Protein AF-A0A484KE11-F1 (afdb_monomer_lite)

Structure (mmCIF, N/CA/C/O backbone):
data_AF-A0A484KE11-F1
#
_entry.id   AF-A0A484KE11-F1
#
loop_
_atom_site.group_PDB
_atom_site.id
_atom_site.type_symbol
_atom_site.label_atom_id
_atom_site.label_alt_id
_atom_site.label_comp_id
_atom_site.label_asym_id
_atom_site.label_entity_id
_atom_site.label_seq_id
_atom_site.pdbx_PDB_ins_code
_atom_site.Cartn_x
_atom_site.Cartn_y
_atom_site.Cartn_z
_atom_site.occupancy
_atom_site.B_iso_or_equiv
_atom_site.auth_seq_id
_atom_site.auth_comp_id
_atom_site.auth_asym_id
_atom_site.auth_atom_id
_atom_site.pdbx_PDB_model_num
ATOM 1 N N . MET A 1 1 ? -3.561 -19.565 6.987 1.00 34.62 1 MET A N 1
ATOM 2 C CA . MET A 1 1 ? -3.894 -18.417 7.847 1.00 34.62 1 MET A CA 1
ATOM 3 C C . MET A 1 1 ? -5.258 -17.964 7.374 1.00 34.62 1 MET A C 1
ATOM 5 O O . MET A 1 1 ? -5.350 -17.332 6.333 1.00 34.62 1 MET A O 1
ATOM 9 N N . GLU A 1 2 ? -6.300 -18.498 8.006 1.00 30.66 2 GLU A N 1
ATOM 10 C CA . GLU A 1 2 ? -7.693 -18.167 7.700 1.00 30.66 2 GLU A CA 1
ATOM 11 C C . GLU A 1 2 ? -7.989 -16.805 8.320 1.00 30.66 2 GLU A C 1
ATOM 13 O O . GLU A 1 2 ? -7.620 -16.553 9.465 1.00 30.66 2 GLU A O 1
ATOM 18 N N . ILE A 1 3 ? -8.573 -15.909 7.531 1.00 44.56 3 ILE A N 1
ATOM 19 C CA . ILE A 1 3 ? -9.051 -14.619 8.013 1.00 44.56 3 ILE A CA 1
ATOM 20 C C . ILE A 1 3 ? -10.523 -14.836 8.325 1.00 44.56 3 ILE A C 1
ATOM 22 O O . ILE A 1 3 ? -11.303 -15.193 7.438 1.00 44.56 3 ILE A O 1
ATOM 26 N N . ASP A 1 4 ? -10.858 -14.723 9.604 1.00 47.78 4 ASP A N 1
ATOM 27 C CA . ASP A 1 4 ? -12.154 -15.106 10.133 1.00 47.78 4 ASP A CA 1
ATOM 28 C C . ASP A 1 4 ? -13.305 -14.357 9.463 1.00 47.78 4 ASP A C 1
ATOM 30 O O . ASP A 1 4 ? -13.382 -13.128 9.401 1.00 47.78 4 ASP A O 1
ATOM 34 N N . LYS A 1 5 ? -14.255 -15.164 9.005 1.00 48.81 5 LYS A N 1
ATOM 35 C CA . LYS A 1 5 ? -15.609 -14.774 8.649 1.00 48.81 5 LYS A CA 1
ATOM 36 C C . LYS A 1 5 ? -16.285 -14.270 9.924 1.00 48.81 5 LYS A C 1
ATOM 38 O O . LYS A 1 5 ? -16.561 -15.073 10.810 1.00 48.81 5 LYS A O 1
ATOM 43 N N . CYS A 1 6 ? -16.583 -12.973 10.020 1.00 37.81 6 CYS A N 1
ATOM 44 C CA . CYS A 1 6 ? -17.380 -12.430 11.123 1.00 37.81 6 CYS A CA 1
ATOM 45 C C . CYS A 1 6 ? -18.766 -13.106 11.162 1.00 37.81 6 CYS A C 1
ATOM 47 O O . CYS A 1 6 ? -19.695 -12.681 10.477 1.00 37.81 6 CYS A O 1
ATOM 49 N N . SER A 1 7 ? -18.905 -14.171 11.953 1.00 39.81 7 SER A N 1
ATOM 50 C CA . SER A 1 7 ? -20.189 -14.625 12.481 1.00 39.81 7 SER A CA 1
ATOM 51 C C . SER A 1 7 ? -20.354 -14.012 13.858 1.00 39.81 7 SER A C 1
ATOM 53 O O . SER A 1 7 ? -19.521 -14.205 14.739 1.00 39.81 7 SER A O 1
ATOM 55 N N . ALA A 1 8 ? -21.432 -13.254 14.024 1.00 45.31 8 ALA A N 1
ATOM 56 C CA . ALA A 1 8 ? -21.879 -12.805 15.326 1.00 45.31 8 ALA A CA 1
ATOM 57 C C . ALA A 1 8 ? -22.281 -14.034 16.150 1.00 45.31 8 ALA A C 1
ATOM 59 O O . ALA A 1 8 ? -23.298 -14.655 15.848 1.00 45.31 8 ALA A O 1
ATOM 60 N N . ASN A 1 9 ? -21.426 -14.421 17.096 1.00 42.09 9 ASN A N 1
ATOM 61 C CA . ASN A 1 9 ? -21.747 -14.919 18.436 1.00 42.09 9 ASN A CA 1
ATOM 62 C C . ASN A 1 9 ? -20.499 -15.590 19.017 1.00 42.09 9 ASN A C 1
ATOM 64 O O . ASN A 1 9 ? -20.145 -16.686 18.602 1.00 42.09 9 ASN A O 1
ATOM 68 N N . ASP A 1 10 ? -19.835 -14.910 19.951 1.00 34.91 10 ASP A N 1
ATOM 69 C CA . ASP A 1 10 ? -19.616 -15.433 21.302 1.00 34.91 10 ASP A CA 1
ATOM 70 C C . ASP A 1 10 ? -18.992 -14.337 22.176 1.00 34.91 10 ASP A C 1
ATOM 72 O O . ASP A 1 10 ? -18.009 -13.684 21.829 1.00 34.91 10 ASP A O 1
ATOM 76 N N . ALA A 1 11 ? -19.647 -14.081 23.305 1.00 43.69 11 ALA A N 1
ATOM 77 C CA . ALA A 1 11 ? -19.316 -13.025 24.243 1.00 43.69 11 ALA A CA 1
ATOM 78 C C . ALA A 1 11 ? -18.193 -13.470 25.190 1.00 43.69 11 ALA A C 1
ATOM 80 O O . ALA A 1 11 ? -18.405 -14.393 25.971 1.00 43.69 11 ALA A O 1
ATOM 81 N N . ALA A 1 12 ? -17.041 -12.787 25.139 1.00 44.47 12 ALA A N 1
ATOM 82 C CA . ALA A 1 12 ? -16.166 -12.451 26.278 1.00 44.47 12 ALA A CA 1
ATOM 83 C C . ALA A 1 12 ? -14.819 -11.868 25.798 1.00 44.47 12 ALA A C 1
ATOM 85 O O . ALA A 1 12 ? -13.753 -12.422 26.047 1.00 44.47 12 ALA A O 1
ATOM 86 N N . GLN A 1 13 ? -14.848 -10.710 25.146 1.00 42.50 13 GLN A N 1
ATOM 87 C CA . GLN A 1 13 ? -13.698 -9.810 25.064 1.00 42.50 13 GLN A CA 1
ATOM 88 C C . GLN A 1 13 ? -14.298 -8.406 25.057 1.00 42.50 13 GLN A C 1
ATOM 90 O O . GLN A 1 13 ? -15.224 -8.166 24.290 1.00 42.50 13 GLN A O 1
ATOM 95 N N . ALA A 1 14 ? -13.868 -7.529 25.965 1.00 43.31 14 ALA A N 1
ATOM 96 C CA . ALA A 1 14 ? -14.368 -6.157 26.036 1.00 43.31 14 ALA A CA 1
ATOM 97 C C . ALA A 1 14 ? -14.419 -5.539 24.628 1.00 43.31 14 ALA A C 1
ATOM 99 O O . ALA A 1 14 ? -13.430 -5.658 23.905 1.00 43.31 14 ALA A O 1
ATOM 100 N N . ASP A 1 15 ? -15.562 -4.941 24.268 1.00 53.03 15 ASP A N 1
ATOM 101 C CA . ASP A 1 15 ? -15.854 -4.302 22.978 1.00 53.03 15 ASP A CA 1
ATOM 102 C C . ASP A 1 15 ? -14.823 -3.206 22.668 1.00 53.03 15 ASP A C 1
ATOM 104 O O . ASP A 1 15 ? -15.052 -2.014 22.876 1.00 53.03 15 ASP A O 1
ATOM 108 N N . ALA A 1 16 ? -13.635 -3.603 22.219 1.00 60.94 16 ALA A N 1
ATOM 109 C CA . ALA A 1 16 ? -12.650 -2.674 21.713 1.00 60.94 16 ALA A CA 1
ATOM 110 C C . ALA A 1 16 ? -13.239 -2.086 20.426 1.00 60.94 16 ALA A C 1
ATOM 112 O O . ALA A 1 16 ? -13.638 -2.849 19.540 1.00 60.94 16 ALA A O 1
ATOM 113 N N . PRO A 1 17 ? -13.340 -0.755 20.314 1.00 70.50 17 PRO A N 1
ATOM 114 C CA . PRO A 1 17 ? -14.017 -0.151 19.185 1.00 70.50 17 PRO A CA 1
ATOM 115 C C . PRO A 1 17 ? -13.256 -0.490 17.901 1.00 70.50 17 PRO A C 1
ATOM 117 O O . PRO A 1 17 ? -12.047 -0.268 17.791 1.00 70.50 17 PRO A O 1
ATOM 120 N N . ASN A 1 18 ? -13.971 -1.076 16.943 1.00 83.19 18 ASN A N 1
ATOM 121 C CA . ASN A 1 18 ? -13.416 -1.415 15.640 1.00 83.19 18 ASN A CA 1
ATOM 122 C C . ASN A 1 18 ? -13.155 -0.136 14.841 1.00 83.19 18 ASN A C 1
ATOM 124 O O . ASN A 1 18 ? -13.985 0.774 14.813 1.00 83.19 18 ASN A O 1
ATOM 128 N N . ILE A 1 19 ? -12.020 -0.089 14.151 1.00 87.44 19 ILE A N 1
ATOM 129 C CA . ILE A 1 19 ? -11.676 1.019 13.261 1.00 87.44 19 ILE A CA 1
ATOM 130 C C . ILE A 1 19 ? -12.201 0.680 11.867 1.00 87.44 19 ILE A C 1
ATOM 132 O O . ILE A 1 19 ? -11.898 -0.383 11.323 1.00 87.44 19 ILE A O 1
ATOM 136 N N . LEU A 1 20 ? -12.980 1.590 11.284 1.00 89.88 20 LEU A N 1
ATOM 137 C CA . LEU A 1 20 ? -13.514 1.465 9.930 1.00 89.88 20 LEU A CA 1
ATOM 138 C C . LEU A 1 20 ? -12.808 2.462 9.011 1.00 89.88 20 LEU A C 1
ATOM 140 O O . LEU A 1 20 ? -12.899 3.667 9.227 1.00 89.88 20 LEU A O 1
ATOM 144 N N . LEU A 1 21 ? -12.124 1.962 7.981 1.00 92.38 21 LEU A N 1
ATOM 145 C CA . LEU A 1 21 ? -11.464 2.794 6.970 1.00 92.38 21 LEU A CA 1
ATOM 146 C C . LEU A 1 21 ? -12.116 2.612 5.605 1.00 92.38 21 LEU A C 1
ATOM 148 O O . LEU A 1 21 ? -12.272 1.483 5.129 1.00 92.38 21 LEU A O 1
ATOM 152 N N . ASN A 1 22 ? -12.458 3.721 4.952 1.00 91.06 22 ASN A N 1
ATOM 153 C CA . ASN A 1 22 ? -13.044 3.685 3.621 1.00 91.06 22 ASN A CA 1
ATOM 154 C C . ASN A 1 22 ? -11.958 3.502 2.548 1.00 91.06 22 ASN A C 1
ATOM 156 O O . ASN A 1 22 ? -11.243 4.432 2.192 1.00 91.06 22 ASN A O 1
ATOM 160 N N . LEU A 1 23 ? -11.833 2.275 2.045 1.00 91.88 23 LEU A N 1
ATOM 161 C CA . LEU A 1 23 ? -10.896 1.888 0.984 1.00 91.88 23 LEU A CA 1
ATOM 162 C C . LEU A 1 23 ? -11.655 1.108 -0.092 1.00 91.88 23 LEU A C 1
ATOM 164 O O . LEU A 1 23 ? -11.334 -0.040 -0.413 1.00 91.88 23 LEU A O 1
ATOM 168 N N . GLU A 1 24 ? -12.752 1.682 -0.569 1.00 91.56 24 GLU A N 1
ATOM 169 C CA . GLU A 1 24 ? -13.619 1.074 -1.575 1.00 91.56 24 GLU A CA 1
ATOM 170 C C . GLU A 1 24 ? -12.972 1.064 -2.962 1.00 91.56 24 GLU A C 1
ATOM 172 O O . GLU A 1 24 ? -12.310 2.017 -3.375 1.00 91.56 24 GLU A O 1
ATOM 177 N N . LEU A 1 25 ? -13.176 -0.031 -3.699 1.00 93.19 25 LEU A N 1
ATOM 178 C CA . LEU A 1 25 ? -12.788 -0.103 -5.102 1.00 93.19 25 LEU A CA 1
ATOM 179 C C . LEU A 1 25 ? -13.813 0.686 -5.941 1.00 93.19 25 LEU A C 1
ATOM 181 O O . LEU A 1 25 ? -14.990 0.307 -5.945 1.00 93.19 25 LEU A O 1
ATOM 185 N N . PRO A 1 26 ? -13.406 1.732 -6.686 1.00 91.50 26 PRO A N 1
ATOM 186 C CA . PRO A 1 26 ? -14.341 2.538 -7.464 1.00 91.50 26 PRO A CA 1
ATOM 187 C C . PRO A 1 26 ? -15.074 1.701 -8.516 1.00 91.50 26 PRO A C 1
ATOM 189 O O . PRO A 1 26 ? -14.452 1.008 -9.319 1.00 91.50 26 PRO A O 1
ATOM 192 N N . THR A 1 27 ? -16.404 1.777 -8.558 1.00 91.12 27 THR A N 1
ATOM 193 C CA . THR A 1 27 ? -17.229 0.982 -9.492 1.00 91.12 27 THR A CA 1
ATOM 194 C C . THR A 1 27 ? -17.031 1.357 -10.960 1.00 91.12 27 THR A C 1
ATOM 196 O O . THR A 1 27 ? -17.333 0.562 -11.848 1.00 91.12 27 THR A O 1
ATOM 199 N N . ASN A 1 28 ? -16.508 2.555 -11.217 1.00 92.94 28 ASN A N 1
ATOM 200 C CA . ASN A 1 28 ? -16.136 3.060 -12.534 1.00 92.94 28 ASN A CA 1
ATOM 201 C C . ASN A 1 28 ? -14.679 2.741 -12.926 1.00 92.94 28 ASN A C 1
ATOM 203 O O . ASN A 1 28 ? -14.222 3.223 -13.962 1.00 92.94 28 ASN A O 1
ATOM 207 N N . ASP A 1 29 ? -13.943 1.956 -12.131 1.00 92.88 29 ASP A N 1
ATOM 208 C CA . ASP A 1 29 ? -12.579 1.537 -12.464 1.00 92.88 29 ASP A CA 1
ATOM 209 C C . ASP A 1 29 ? -12.575 0.651 -13.726 1.00 92.88 29 ASP A C 1
ATOM 211 O O . ASP A 1 29 ? -13.311 -0.333 -13.834 1.00 92.88 29 ASP A O 1
ATOM 215 N N . LEU A 1 30 ? -11.715 0.990 -14.691 1.00 93.75 30 LEU A N 1
ATOM 216 C CA . LEU A 1 30 ? -11.559 0.263 -15.960 1.00 93.75 30 LEU A CA 1
ATOM 217 C C . LEU A 1 30 ? -11.252 -1.231 -15.758 1.00 93.75 30 LEU A C 1
ATOM 219 O O . LEU A 1 30 ? -11.689 -2.080 -16.537 1.00 93.75 30 LEU A O 1
ATOM 223 N N . TRP A 1 31 ? -10.535 -1.556 -14.687 1.00 92.19 31 TRP A N 1
ATOM 224 C CA . TRP A 1 31 ? -10.083 -2.890 -14.310 1.00 92.19 31 TRP A CA 1
ATOM 225 C C . TRP A 1 31 ? -10.863 -3.462 -13.123 1.00 92.19 31 TRP A C 1
ATOM 227 O O . TRP A 1 31 ? -10.431 -4.456 -12.525 1.00 92.19 31 TRP A O 1
ATOM 237 N N . PHE A 1 32 ? -12.034 -2.891 -12.812 1.00 92.94 32 PHE A N 1
ATOM 238 C CA . PHE A 1 32 ? -12.854 -3.239 -11.653 1.00 92.94 32 PHE A CA 1
ATOM 239 C C . PHE A 1 32 ? -13.000 -4.748 -11.459 1.00 92.94 32 PHE A C 1
ATOM 241 O O . PHE A 1 32 ? -12.727 -5.257 -10.381 1.00 92.94 32 PHE A O 1
ATOM 248 N N . LYS A 1 33 ? -13.367 -5.496 -12.509 1.00 92.00 33 LYS A N 1
ATOM 249 C CA . LYS A 1 33 ? -13.588 -6.952 -12.414 1.00 92.00 33 LYS A CA 1
ATOM 250 C C . LYS A 1 33 ? -12.348 -7.712 -11.935 1.00 92.00 33 LYS A C 1
ATOM 252 O O . LYS A 1 33 ? -12.475 -8.617 -11.115 1.00 92.00 33 LYS A O 1
ATOM 257 N N . LYS A 1 34 ? -11.165 -7.354 -12.441 1.00 90.75 34 LYS A N 1
ATOM 258 C CA . LYS A 1 34 ? -9.912 -8.043 -12.107 1.00 90.75 34 LYS A CA 1
ATOM 259 C C . LYS A 1 34 ? -9.445 -7.670 -10.701 1.00 90.75 34 LYS A C 1
ATOM 261 O O . LYS A 1 34 ? -9.161 -8.560 -9.907 1.00 90.75 34 LYS A O 1
ATOM 266 N N . LYS A 1 35 ? -9.458 -6.377 -10.362 1.00 92.00 35 LYS A N 1
ATOM 267 C CA . LYS A 1 35 ? -9.117 -5.890 -9.014 1.00 92.00 35 LYS A CA 1
ATOM 268 C C . LYS A 1 35 ? -10.077 -6.424 -7.952 1.00 92.00 35 LYS A C 1
ATOM 270 O O . LYS A 1 35 ? -9.636 -6.860 -6.898 1.00 92.00 35 LYS A O 1
ATOM 275 N N . LYS A 1 36 ? -11.376 -6.464 -8.257 1.00 93.19 36 LY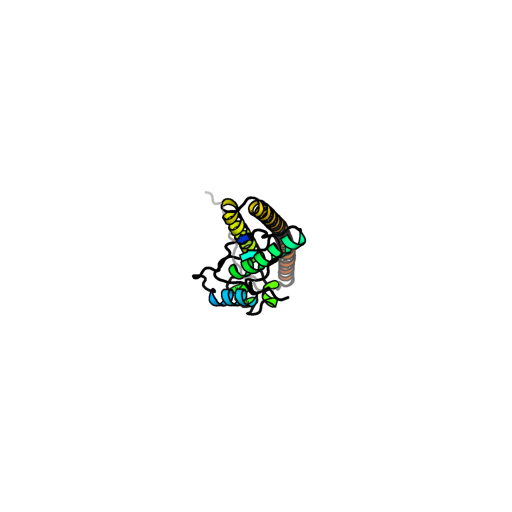S A N 1
ATOM 276 C CA . LYS A 1 36 ? -12.409 -7.045 -7.396 1.00 93.19 36 LYS A CA 1
ATOM 277 C C . LYS A 1 36 ? -12.097 -8.501 -7.062 1.00 93.19 36 LYS A C 1
ATOM 279 O O . LYS A 1 36 ? -12.070 -8.845 -5.888 1.00 93.19 36 LYS A O 1
ATOM 284 N N . LYS A 1 37 ? -11.808 -9.320 -8.077 1.00 91.12 37 LYS A N 1
ATOM 285 C CA . LYS A 1 37 ? -11.439 -10.725 -7.877 1.00 91.12 37 LYS A CA 1
ATOM 286 C C . LYS A 1 37 ? -10.200 -10.861 -6.985 1.00 91.12 37 LYS A C 1
ATOM 288 O O . LYS A 1 37 ? -10.217 -11.647 -6.052 1.00 91.12 37 LYS A O 1
ATOM 293 N N . LEU A 1 38 ? -9.164 -10.053 -7.220 1.00 90.31 38 LEU A N 1
ATOM 294 C CA . LEU A 1 38 ? -7.948 -10.066 -6.398 1.00 90.31 38 LEU A CA 1
ATOM 295 C C . LEU A 1 38 ? -8.219 -9.708 -4.930 1.00 90.31 38 LEU A C 1
ATOM 297 O O . LEU A 1 38 ? -7.624 -10.312 -4.046 1.00 90.31 38 LEU A O 1
ATOM 301 N N . LEU A 1 39 ? -9.110 -8.745 -4.673 1.00 91.19 39 LEU A N 1
ATOM 302 C CA . LEU A 1 39 ? -9.547 -8.392 -3.320 1.00 91.19 39 LEU A CA 1
ATOM 303 C C . LEU A 1 39 ? -10.328 -9.535 -2.656 1.00 91.19 39 LEU A C 1
ATOM 305 O O . LEU A 1 39 ? -10.116 -9.820 -1.481 1.00 91.19 39 LEU A O 1
ATOM 309 N N . GLU A 1 40 ? -11.201 -10.208 -3.404 1.00 91.31 40 GLU A N 1
ATOM 310 C CA . GLU A 1 40 ? -11.976 -11.352 -2.912 1.00 91.31 40 GLU A CA 1
ATOM 311 C C . GLU A 1 40 ? -11.081 -12.569 -2.624 1.00 91.31 40 GLU A C 1
ATOM 313 O O . GLU A 1 40 ? -11.252 -13.218 -1.592 1.00 91.31 40 GLU A O 1
ATOM 318 N N . ASP A 1 41 ? -10.079 -12.831 -3.469 1.00 88.00 41 ASP A N 1
ATOM 319 C CA . ASP A 1 41 ? -9.116 -13.930 -3.307 1.00 88.00 41 ASP A CA 1
ATOM 320 C C . ASP A 1 41 ? -8.273 -13.790 -2.020 1.00 88.00 41 ASP A C 1
ATOM 322 O O . ASP A 1 41 ? -7.781 -14.787 -1.489 1.00 88.00 41 ASP A O 1
ATOM 326 N N . ILE A 1 42 ? -8.141 -12.571 -1.480 1.00 84.12 42 ILE A N 1
ATOM 327 C CA . ILE A 1 42 ? -7.490 -12.294 -0.183 1.00 84.12 42 ILE A CA 1
ATOM 328 C C . ILE A 1 42 ? -8.454 -12.095 0.975 1.00 84.12 42 ILE A C 1
ATOM 330 O O . ILE A 1 42 ? -8.032 -11.727 2.067 1.00 84.12 42 ILE A O 1
ATOM 334 N N . GLY A 1 43 ? -9.743 -12.340 0.753 1.00 85.69 43 GLY A N 1
ATOM 335 C CA . GLY A 1 43 ? -10.764 -12.255 1.788 1.00 85.69 43 GLY A CA 1
ATOM 336 C C . GLY A 1 43 ? -11.238 -10.836 2.105 1.00 85.69 43 GLY A C 1
ATOM 337 O O . GLY A 1 43 ? -11.924 -10.652 3.109 1.00 85.69 43 GLY A O 1
ATOM 338 N N . PHE A 1 44 ? -10.932 -9.828 1.280 1.00 85.62 44 PHE A N 1
ATOM 339 C CA . PHE A 1 44 ? -11.524 -8.500 1.443 1.00 85.62 44 PHE A CA 1
ATOM 340 C C . PHE A 1 44 ? -12.881 -8.383 0.759 1.00 85.62 44 PHE A C 1
ATOM 342 O O . PHE A 1 44 ? -13.101 -8.867 -0.349 1.00 85.62 44 PHE A O 1
ATOM 349 N N . ASN A 1 45 ? -13.773 -7.621 1.396 1.00 85.00 45 ASN A N 1
ATOM 350 C CA . ASN A 1 45 ? -14.972 -7.117 0.742 1.00 85.00 45 ASN A CA 1
ATOM 351 C C . ASN A 1 45 ? -14.599 -5.920 -0.162 1.00 85.00 45 ASN A C 1
ATOM 353 O O . ASN A 1 45 ? -14.184 -4.884 0.365 1.00 85.00 45 ASN A O 1
ATOM 357 N N . PRO A 1 46 ? -14.774 -6.014 -1.492 1.00 80.12 46 PRO A N 1
ATOM 358 C CA . PRO A 1 46 ? -14.376 -4.971 -2.440 1.00 80.12 46 PRO A CA 1
ATOM 359 C C . PRO A 1 46 ? -15.254 -3.708 -2.385 1.00 80.12 46 PRO A C 1
ATOM 361 O O . PRO A 1 46 ? -14.848 -2.664 -2.892 1.00 80.12 46 PRO A O 1
ATOM 364 N N . SER A 1 47 ? -16.446 -3.790 -1.786 1.00 78.62 47 SER A N 1
ATOM 365 C CA . SER A 1 47 ? -17.478 -2.742 -1.821 1.00 78.62 47 SER A CA 1
ATOM 366 C C . SER A 1 47 ? -17.826 -2.165 -0.447 1.00 78.62 47 SER A C 1
ATOM 368 O O . SER A 1 47 ? -18.870 -1.540 -0.306 1.00 78.62 47 SER A O 1
ATOM 370 N N . GLY A 1 48 ? -17.005 -2.410 0.575 1.00 80.75 48 GLY A N 1
ATOM 371 C CA . GLY A 1 48 ? -17.246 -1.887 1.921 1.00 80.75 48 GLY A CA 1
ATOM 372 C C . GLY A 1 48 ? -15.960 -1.505 2.647 1.00 80.75 48 GLY A C 1
ATOM 373 O O . GLY A 1 48 ? -14.870 -1.856 2.178 1.00 80.75 48 GLY A O 1
ATOM 374 N N . PRO A 1 49 ? -16.065 -0.821 3.798 1.00 85.06 49 PRO A N 1
ATOM 375 C CA . PRO A 1 49 ? -14.908 -0.381 4.565 1.00 85.06 49 PRO A CA 1
ATOM 376 C C . PRO A 1 49 ? -14.053 -1.564 5.032 1.00 85.06 49 PRO A C 1
ATOM 378 O O . PRO A 1 49 ? -14.523 -2.697 5.167 1.00 85.06 49 PRO A O 1
ATOM 381 N N . VAL A 1 50 ? -12.776 -1.301 5.293 1.00 87.19 50 VAL A N 1
ATOM 382 C CA . VAL A 1 50 ? -11.921 -2.240 6.021 1.00 87.19 50 VAL A CA 1
ATOM 383 C C . VAL A 1 50 ? -12.259 -2.126 7.497 1.00 87.19 50 VAL A C 1
ATOM 385 O O . VAL A 1 50 ? -12.163 -1.040 8.064 1.00 87.19 50 VAL A O 1
ATOM 388 N N . CYS A 1 51 ? -12.626 -3.248 8.110 1.00 87.06 51 CYS A N 1
ATOM 389 C CA . CYS A 1 51 ? -12.754 -3.355 9.555 1.00 87.06 51 CYS A CA 1
ATOM 390 C C . CYS A 1 51 ? -11.423 -3.817 10.139 1.00 87.06 51 CYS A C 1
ATOM 392 O O . CYS A 1 51 ? -10.925 -4.887 9.789 1.00 87.06 51 CYS A O 1
ATOM 394 N N . LEU A 1 52 ? -10.860 -3.014 11.031 1.00 86.56 52 LEU A N 1
ATOM 395 C CA . LEU A 1 52 ? -9.653 -3.340 11.770 1.00 86.56 52 LEU A CA 1
ATOM 396 C C . LEU A 1 52 ? -10.017 -3.510 13.232 1.00 86.56 52 LEU A C 1
ATOM 398 O O . LEU A 1 52 ? -10.725 -2.685 13.814 1.00 86.56 52 LEU A O 1
ATOM 402 N N . GLN A 1 53 ? -9.485 -4.567 13.826 1.00 83.19 53 GLN A N 1
ATOM 403 C CA . GLN A 1 53 ? -9.472 -4.684 15.271 1.00 83.19 53 GLN A CA 1
ATOM 404 C C . GLN A 1 53 ? -8.565 -3.592 15.843 1.00 83.19 53 GLN A C 1
ATOM 406 O O . GLN A 1 53 ? -7.547 -3.236 15.240 1.00 83.19 53 GLN A O 1
ATOM 411 N N . SER A 1 54 ? -8.939 -3.068 17.008 1.00 77.19 54 SER A N 1
ATOM 412 C CA . SER A 1 54 ? -8.065 -2.166 17.753 1.00 77.19 54 SER A CA 1
ATOM 413 C C . SER A 1 54 ? -6.720 -2.847 18.024 1.00 77.19 54 SER A C 1
ATOM 415 O O . SER A 1 54 ? -6.662 -4.037 18.345 1.00 77.19 54 SER A O 1
ATOM 417 N N . PHE A 1 55 ? -5.633 -2.098 17.876 1.00 85.19 55 PHE A N 1
ATOM 418 C CA . PHE A 1 55 ? -4.275 -2.564 18.123 1.00 85.19 55 PHE A CA 1
ATOM 419 C C . PHE A 1 55 ? -3.731 -1.896 19.385 1.00 85.19 55 PHE A C 1
ATOM 421 O O . PHE A 1 55 ? -3.791 -0.682 19.543 1.00 85.19 55 PHE A O 1
ATOM 428 N N . ALA A 1 56 ? -3.187 -2.706 20.288 1.00 81.94 56 ALA A N 1
ATOM 429 C CA . ALA A 1 56 ? -2.563 -2.269 21.534 1.00 81.94 56 ALA A CA 1
ATOM 430 C C . ALA A 1 56 ? -1.036 -2.449 21.521 1.00 81.94 56 ALA A C 1
ATOM 432 O O . ALA A 1 56 ? -0.346 -1.986 22.427 1.00 81.94 56 ALA A O 1
ATOM 433 N N . THR A 1 57 ? -0.495 -3.146 20.516 1.00 88.38 57 THR A N 1
ATOM 434 C CA . THR A 1 57 ? 0.941 -3.419 20.386 1.00 88.38 57 THR A CA 1
ATOM 435 C C . THR A 1 57 ? 1.473 -2.991 19.022 1.00 88.38 57 THR A C 1
ATOM 437 O O . THR A 1 57 ? 0.737 -2.930 18.035 1.00 88.38 57 THR A O 1
ATOM 440 N N . ALA A 1 58 ? 2.784 -2.751 18.950 1.00 90.06 58 ALA A N 1
ATOM 441 C CA . ALA A 1 58 ? 3.462 -2.417 17.699 1.00 90.06 58 ALA A CA 1
ATOM 442 C C . ALA A 1 58 ? 3.295 -3.512 16.625 1.00 90.06 58 ALA A C 1
ATOM 444 O O . ALA A 1 58 ? 3.131 -3.201 15.447 1.00 90.06 58 ALA A O 1
ATOM 445 N N . ASP A 1 59 ? 3.273 -4.789 17.021 1.00 92.38 59 ASP A N 1
ATOM 446 C CA . ASP A 1 59 ? 3.071 -5.906 16.090 1.00 92.38 59 ASP A CA 1
ATOM 447 C C . ASP A 1 59 ? 1.652 -5.927 15.509 1.00 92.38 59 ASP A C 1
ATOM 449 O O . ASP A 1 59 ? 1.466 -6.184 14.316 1.00 92.38 59 ASP A O 1
ATOM 453 N N . GLN A 1 60 ? 0.643 -5.612 16.327 1.00 91.69 60 GLN A N 1
ATOM 454 C CA . GLN A 1 60 ? -0.740 -5.492 15.865 1.00 91.69 60 GLN A CA 1
ATOM 455 C C . GLN A 1 60 ? -0.908 -4.295 14.927 1.00 91.69 60 GLN A C 1
ATOM 457 O O . GLN A 1 60 ? -1.514 -4.439 13.868 1.00 91.69 60 GLN A O 1
ATOM 462 N N . LEU A 1 61 ? -0.303 -3.151 15.260 1.00 92.69 61 LEU A N 1
ATOM 463 C CA . LEU A 1 61 ? -0.274 -1.967 14.400 1.00 92.69 61 LEU A CA 1
ATOM 464 C C . LEU A 1 61 ? 0.374 -2.281 13.043 1.00 92.69 61 LEU A C 1
ATOM 466 O O . LEU A 1 61 ? -0.192 -1.985 11.991 1.00 92.69 61 LEU A O 1
ATOM 470 N N . LYS A 1 62 ? 1.531 -2.948 13.050 1.00 92.38 62 LYS A N 1
ATOM 471 C CA . LYS A 1 62 ? 2.230 -3.373 11.830 1.00 92.38 62 LYS A CA 1
ATOM 472 C C . LYS A 1 62 ? 1.393 -4.342 10.995 1.00 92.38 62 LYS A C 1
ATOM 474 O O . LYS A 1 62 ? 1.380 -4.250 9.765 1.00 92.38 62 LYS A O 1
ATOM 479 N N . THR A 1 63 ? 0.692 -5.262 11.650 1.00 91.50 63 THR A N 1
ATOM 480 C CA . THR A 1 63 ? -0.209 -6.210 10.984 1.00 91.50 63 THR A CA 1
ATOM 481 C C . THR A 1 63 ? -1.382 -5.477 10.339 1.00 91.50 63 THR A C 1
ATOM 483 O O . THR A 1 63 ? -1.636 -5.674 9.151 1.00 91.50 63 THR A O 1
ATOM 486 N N . ALA A 1 64 ? -2.036 -4.571 11.072 1.00 92.19 64 ALA A N 1
ATOM 487 C CA . ALA A 1 64 ? -3.119 -3.739 10.556 1.00 92.19 64 ALA A CA 1
ATOM 488 C C . ALA A 1 64 ? -2.660 -2.920 9.340 1.00 92.19 64 ALA A C 1
ATOM 490 O O . ALA A 1 64 ? -3.284 -2.985 8.282 1.00 92.19 64 ALA A O 1
ATOM 491 N N . LEU A 1 65 ? -1.515 -2.239 9.443 1.00 93.38 65 LEU A N 1
ATOM 492 C CA . LEU A 1 65 ? -0.935 -1.475 8.340 1.00 93.38 65 LEU A CA 1
ATOM 493 C C . LEU A 1 65 ? -0.649 -2.358 7.116 1.00 93.38 65 LEU A C 1
ATOM 495 O O . LEU A 1 65 ? -0.960 -1.974 5.992 1.00 93.38 65 LEU A O 1
ATOM 499 N N . THR A 1 66 ? -0.118 -3.566 7.319 1.00 91.62 66 THR A N 1
ATOM 500 C CA . THR A 1 66 ? 0.160 -4.516 6.228 1.00 91.62 66 THR A CA 1
ATOM 501 C C . THR A 1 66 ? -1.115 -4.908 5.481 1.00 91.62 66 THR A C 1
ATOM 503 O O . THR A 1 66 ? -1.135 -4.884 4.251 1.00 91.62 66 THR A O 1
ATOM 506 N N . VAL A 1 67 ? -2.184 -5.230 6.212 1.00 90.50 67 VAL A N 1
ATOM 507 C CA . VAL A 1 67 ? -3.498 -5.607 5.662 1.00 90.50 67 VAL A CA 1
ATOM 508 C C . VAL A 1 67 ? -4.085 -4.459 4.835 1.00 90.50 67 VAL A C 1
ATOM 510 O O . VAL A 1 67 ? -4.481 -4.640 3.682 1.00 90.50 67 VAL A O 1
ATOM 513 N N . ILE A 1 68 ? -4.080 -3.252 5.394 1.00 93.31 68 ILE A N 1
ATOM 514 C CA . ILE A 1 68 ? -4.609 -2.048 4.747 1.00 93.31 68 ILE A CA 1
ATOM 515 C C . ILE A 1 68 ? -3.813 -1.701 3.483 1.00 93.31 68 ILE A C 1
ATOM 517 O O . ILE A 1 68 ? -4.400 -1.421 2.436 1.00 93.31 68 ILE A O 1
ATOM 521 N N . LEU A 1 69 ? -2.482 -1.778 3.550 1.00 93.00 69 LEU A N 1
ATOM 522 C CA . LEU A 1 69 ? -1.614 -1.513 2.405 1.00 93.00 69 LEU A CA 1
ATOM 523 C C . LEU A 1 69 ? -1.789 -2.540 1.296 1.00 93.00 69 LEU A C 1
ATOM 525 O O . LEU A 1 69 ? -1.809 -2.163 0.129 1.00 93.00 69 LEU A O 1
ATOM 529 N N . GLN A 1 70 ? -1.944 -3.824 1.622 1.00 91.56 70 GLN A N 1
ATOM 530 C CA . GLN A 1 70 ? -2.220 -4.849 0.612 1.00 91.56 70 GLN A CA 1
ATOM 531 C C . GLN A 1 70 ? -3.492 -4.531 -0.176 1.00 91.56 70 GLN A C 1
ATOM 533 O O . GLN A 1 70 ? -3.485 -4.592 -1.407 1.00 91.56 70 GLN A O 1
ATOM 538 N N . ARG A 1 71 ? -4.558 -4.112 0.513 1.00 92.19 71 ARG A N 1
ATOM 539 C CA . ARG A 1 71 ? -5.789 -3.670 -0.143 1.00 92.19 71 ARG A CA 1
ATOM 540 C C . ARG A 1 71 ? -5.562 -2.432 -1.013 1.00 92.19 71 ARG A C 1
ATOM 542 O O . ARG A 1 71 ? -5.961 -2.422 -2.176 1.00 92.19 71 ARG A O 1
ATOM 549 N N . ALA A 1 72 ? -4.905 -1.409 -0.470 1.00 94.19 72 ALA A N 1
ATOM 550 C CA . ALA A 1 72 ? -4.645 -0.156 -1.175 1.00 94.19 72 ALA A CA 1
ATOM 551 C C . ALA A 1 72 ? -3.773 -0.350 -2.429 1.00 94.19 72 ALA A C 1
ATOM 553 O O . ALA A 1 72 ? -4.013 0.293 -3.451 1.00 94.19 72 ALA A O 1
ATOM 554 N N . ARG A 1 73 ? -2.809 -1.277 -2.390 1.00 93.44 73 ARG A N 1
ATOM 555 C CA . ARG A 1 73 ? -1.991 -1.662 -3.550 1.00 93.44 73 ARG A CA 1
ATOM 556 C C . ARG A 1 73 ? -2.847 -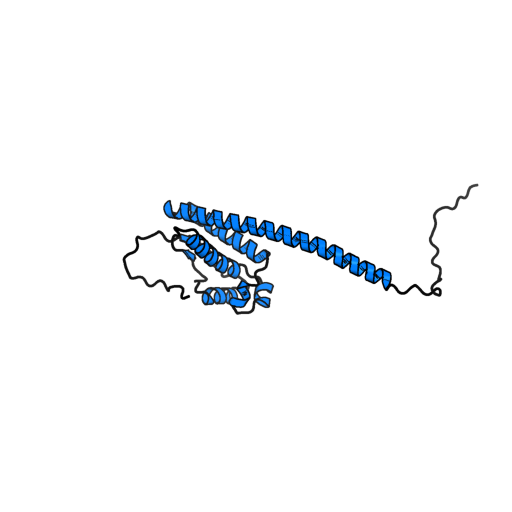2.234 -4.669 1.00 93.44 73 ARG A C 1
ATOM 558 O O . ARG A 1 73 ? -2.736 -1.764 -5.794 1.00 93.44 73 ARG A O 1
ATOM 565 N N . ILE A 1 74 ? -3.755 -3.165 -4.364 1.00 92.69 74 ILE A N 1
ATOM 566 C CA . ILE A 1 74 ? -4.640 -3.771 -5.375 1.00 92.69 74 ILE A CA 1
ATOM 567 C C . ILE A 1 74 ? -5.563 -2.732 -6.016 1.00 92.69 74 ILE A C 1
ATOM 569 O O . ILE A 1 74 ? -5.742 -2.734 -7.236 1.00 92.69 74 ILE A O 1
ATOM 573 N N . ILE A 1 75 ? -6.116 -1.816 -5.216 1.00 93.56 75 ILE A N 1
ATOM 574 C CA . ILE A 1 75 ? -6.961 -0.720 -5.717 1.00 93.56 75 ILE A CA 1
ATOM 575 C C . ILE A 1 75 ? -6.185 0.149 -6.715 1.00 93.56 75 ILE A C 1
ATOM 577 O O . ILE A 1 75 ? -6.720 0.505 -7.765 1.00 93.56 75 ILE A O 1
ATOM 581 N N . ASN A 1 76 ? -4.910 0.420 -6.438 1.00 94.25 76 ASN A N 1
ATOM 582 C CA . ASN A 1 76 ? -4.062 1.296 -7.246 1.00 94.25 76 ASN A CA 1
ATOM 583 C C . ASN A 1 76 ? -3.268 0.591 -8.359 1.00 94.25 76 ASN A C 1
ATOM 585 O O . ASN A 1 76 ? -2.382 1.213 -8.947 1.00 94.25 76 ASN A O 1
ATOM 589 N N . LEU A 1 77 ? -3.539 -0.684 -8.661 1.00 92.44 77 LEU A N 1
ATOM 590 C CA . LEU A 1 77 ? -2.869 -1.358 -9.779 1.00 92.44 77 LEU A CA 1
ATOM 591 C C . LEU A 1 77 ? -3.238 -0.698 -11.109 1.00 92.44 77 LEU A C 1
ATOM 593 O O . LEU A 1 77 ? -4.413 -0.413 -11.368 1.00 92.44 77 LEU A O 1
ATOM 597 N N . ASP A 1 78 ? -2.248 -0.499 -11.971 1.00 91.56 78 ASP A N 1
ATOM 598 C CA . ASP A 1 78 ? -2.480 -0.112 -13.360 1.00 91.56 78 ASP A CA 1
ATOM 599 C C . ASP A 1 78 ? -2.509 -1.298 -14.327 1.00 91.56 78 ASP A C 1
ATOM 601 O O . ASP A 1 78 ? -2.379 -2.461 -13.951 1.00 91.56 78 ASP A O 1
ATOM 605 N N . GLU A 1 79 ? -2.705 -0.980 -15.604 1.00 90.44 79 GLU A N 1
ATOM 606 C CA . GLU A 1 79 ? -2.709 -1.954 -16.689 1.00 90.44 79 GLU A CA 1
ATOM 607 C C . GLU A 1 79 ? -1.420 -2.784 -16.758 1.00 90.44 79 GLU A C 1
ATOM 609 O O . GLU A 1 79 ? -1.496 -4.001 -16.914 1.00 90.44 79 GLU A O 1
ATOM 614 N N . LEU A 1 80 ? -0.246 -2.159 -16.626 1.00 88.69 80 LEU A N 1
ATOM 615 C CA . LEU A 1 80 ? 1.037 -2.850 -16.745 1.00 88.69 80 LEU A CA 1
ATOM 616 C C . LEU A 1 80 ? 1.264 -3.774 -15.550 1.00 88.69 80 LEU A C 1
ATOM 618 O O . LEU A 1 80 ? 1.656 -4.925 -15.720 1.00 88.69 80 LEU A O 1
ATOM 622 N N . GLU A 1 81 ? 0.969 -3.304 -14.346 1.00 89.44 81 GLU A N 1
ATOM 623 C CA . GLU A 1 81 ? 1.074 -4.078 -13.111 1.00 89.44 81 GLU A CA 1
ATOM 624 C C . GLU A 1 81 ? 0.113 -5.271 -13.128 1.00 89.44 81 GLU A C 1
ATOM 626 O O . GLU A 1 81 ? 0.493 -6.378 -12.751 1.00 89.44 81 GLU A O 1
ATOM 631 N N . LEU A 1 82 ? -1.104 -5.091 -13.652 1.00 88.50 82 LEU A N 1
ATOM 632 C CA . LEU A 1 82 ? -2.063 -6.181 -13.855 1.00 88.50 82 LEU A CA 1
ATOM 633 C C . LEU A 1 82 ? -1.634 -7.152 -14.960 1.00 88.50 82 LEU A C 1
ATOM 635 O O . LEU A 1 82 ? -1.945 -8.345 -14.873 1.00 88.50 82 LEU A O 1
ATOM 639 N N . TYR A 1 83 ? -0.969 -6.661 -16.005 1.00 84.94 83 TYR A N 1
ATOM 640 C CA . TYR A 1 83 ? -0.476 -7.476 -17.111 1.00 84.94 83 TYR A CA 1
ATOM 641 C C . TYR A 1 83 ? 0.704 -8.350 -16.671 1.00 84.94 83 TYR A C 1
ATOM 643 O O . TYR A 1 83 ? 0.680 -9.563 -16.873 1.00 84.94 83 TYR A O 1
ATOM 651 N N . PHE A 1 84 ? 1.708 -7.758 -16.017 1.00 82.25 84 PHE A N 1
ATOM 652 C CA . PHE A 1 84 ? 2.925 -8.455 -15.590 1.00 82.25 84 PHE A CA 1
ATOM 653 C C . PHE A 1 84 ? 2.762 -9.226 -14.276 1.00 82.25 84 PHE A C 1
ATOM 655 O O . PHE A 1 84 ? 3.380 -10.276 -14.114 1.00 82.25 84 PHE A O 1
ATOM 662 N N . GLY A 1 85 ? 1.914 -8.756 -13.358 1.00 75.81 85 GLY A N 1
ATOM 663 C CA . GLY A 1 85 ? 1.623 -9.444 -12.097 1.00 75.81 85 GLY A CA 1
ATOM 664 C C . GLY A 1 85 ? 0.806 -10.730 -12.276 1.00 75.81 85 GLY A C 1
ATOM 665 O O . GLY A 1 85 ? 0.799 -11.594 -11.399 1.00 75.81 85 GLY A O 1
ATOM 666 N N . GLY A 1 86 ? 0.159 -10.907 -13.431 1.00 68.81 86 GLY A N 1
ATOM 667 C CA . GLY A 1 86 ? -0.728 -12.037 -13.693 1.00 68.81 86 GLY A CA 1
ATOM 668 C C . GLY A 1 86 ? -1.993 -12.009 -12.828 1.00 68.81 86 GLY A C 1
ATOM 669 O O . GLY A 1 86 ? -2.397 -10.969 -12.311 1.00 68.81 86 GLY A O 1
ATOM 670 N N . ASP A 1 87 ? -2.644 -13.164 -12.697 1.00 68.62 87 ASP A N 1
ATOM 671 C CA . ASP A 1 87 ? -3.908 -13.311 -11.953 1.00 68.62 87 ASP A CA 1
ATOM 672 C C . ASP A 1 87 ? -3.709 -13.934 -10.559 1.00 68.62 87 ASP A C 1
ATOM 674 O O . ASP A 1 87 ? -4.671 -14.301 -9.891 1.00 68.62 87 ASP A O 1
ATOM 678 N N . ASN A 1 88 ? -2.455 -14.109 -10.138 1.00 68.75 88 ASN A N 1
ATOM 679 C CA . ASN A 1 88 ? -2.075 -14.779 -8.900 1.00 68.75 88 ASN A CA 1
ATOM 680 C C . ASN A 1 88 ? -1.564 -13.732 -7.895 1.00 68.75 88 ASN A C 1
ATOM 682 O O . ASN A 1 88 ? -0.717 -12.898 -8.214 1.00 68.75 88 ASN A O 1
ATOM 686 N N . LEU A 1 89 ? -2.044 -13.824 -6.656 1.00 67.44 89 LEU A N 1
ATOM 687 C CA . LEU A 1 89 ? -1.682 -12.910 -5.578 1.00 67.44 89 LEU A CA 1
ATOM 688 C C . LEU A 1 89 ? -0.206 -12.987 -5.148 1.00 67.44 89 LEU A C 1
ATOM 690 O O . LEU A 1 89 ? 0.421 -11.959 -4.904 1.00 67.44 89 LEU A O 1
ATOM 694 N N . ASN A 1 90 ? 0.358 -14.192 -5.064 1.00 67.44 90 ASN A N 1
ATOM 695 C CA . ASN A 1 90 ? 1.765 -14.417 -4.716 1.00 67.44 90 ASN A CA 1
ATOM 696 C C . ASN A 1 90 ? 2.718 -13.725 -5.697 1.00 67.44 90 ASN A C 1
ATOM 698 O O . ASN A 1 90 ? 3.811 -13.327 -5.304 1.00 67.44 90 ASN A O 1
ATOM 702 N N . ASN A 1 91 ? 2.302 -13.556 -6.952 1.00 65.38 91 ASN A N 1
ATOM 703 C CA . ASN A 1 91 ? 3.045 -12.766 -7.918 1.00 65.38 91 ASN A CA 1
ATOM 704 C C . ASN A 1 91 ? 2.909 -11.277 -7.577 1.00 65.38 91 ASN A C 1
ATOM 706 O O . ASN A 1 91 ? 3.918 -10.609 -7.405 1.00 65.38 91 ASN A O 1
ATOM 710 N N . LEU A 1 92 ? 1.698 -10.759 -7.358 1.00 66.56 92 LEU A N 1
ATOM 711 C CA . LEU A 1 92 ? 1.464 -9.335 -7.061 1.00 66.56 92 LEU A CA 1
ATOM 712 C C . LEU A 1 92 ? 2.277 -8.775 -5.882 1.00 66.56 92 LEU A C 1
ATOM 714 O O . LEU A 1 92 ? 2.718 -7.629 -5.936 1.00 66.56 92 LEU A O 1
ATOM 718 N N . VAL A 1 93 ? 2.520 -9.575 -4.840 1.00 57.25 93 VAL A N 1
ATOM 719 C CA . VAL A 1 93 ? 3.285 -9.159 -3.646 1.00 57.25 93 VAL A CA 1
ATOM 720 C C . VAL A 1 93 ? 4.718 -8.701 -3.989 1.00 57.25 93 VAL A C 1
ATOM 722 O O . VAL A 1 93 ? 5.299 -7.924 -3.233 1.00 57.25 93 VAL A O 1
ATOM 725 N N . GLY A 1 94 ? 5.272 -9.108 -5.139 1.00 58.38 94 GLY A N 1
ATOM 726 C CA . GLY A 1 94 ? 6.610 -8.718 -5.601 1.00 58.38 94 GLY A CA 1
ATOM 727 C C . GLY A 1 94 ? 6.669 -7.680 -6.731 1.00 58.38 94 GLY A C 1
ATOM 728 O O . GLY A 1 94 ? 7.772 -7.272 -7.086 1.00 58.38 94 GLY A O 1
ATOM 729 N N . PHE A 1 95 ? 5.534 -7.259 -7.307 1.00 60.31 95 PHE A N 1
ATOM 730 C CA . PHE A 1 95 ? 5.499 -6.442 -8.538 1.00 60.31 95 PHE A CA 1
ATOM 731 C C . PHE A 1 95 ? 4.986 -5.006 -8.355 1.00 60.31 95 PHE A C 1
ATOM 733 O O . PHE A 1 95 ? 4.808 -4.302 -9.348 1.00 60.31 95 PHE A O 1
ATOM 740 N N . ASN A 1 96 ? 4.772 -4.536 -7.125 1.00 74.25 96 ASN A N 1
ATOM 741 C CA . ASN A 1 96 ? 4.307 -3.161 -6.926 1.00 74.25 96 ASN A CA 1
ATOM 742 C C . ASN A 1 96 ? 5.393 -2.173 -7.363 1.00 74.25 96 ASN A C 1
ATOM 744 O O . ASN A 1 96 ? 6.507 -2.173 -6.830 1.00 74.25 96 ASN A O 1
ATOM 748 N N . SER A 1 97 ? 5.070 -1.334 -8.346 1.00 87.56 97 SER A N 1
ATOM 749 C CA . SER A 1 97 ? 5.971 -0.274 -8.781 1.00 87.56 97 SER A CA 1
ATOM 750 C C . SER A 1 97 ? 6.116 0.793 -7.696 1.00 87.56 97 SER A C 1
ATOM 752 O O . SER A 1 97 ? 5.261 0.939 -6.818 1.00 87.56 97 SER A O 1
ATOM 754 N N . SER A 1 98 ? 7.157 1.626 -7.800 1.00 90.19 98 SER A N 1
ATOM 755 C CA . SER A 1 98 ? 7.300 2.774 -6.900 1.00 90.19 98 SER A CA 1
ATOM 756 C C . SER A 1 98 ? 6.099 3.719 -6.940 1.00 90.19 98 SER A C 1
ATOM 758 O O . SER A 1 98 ? 5.788 4.359 -5.938 1.00 90.19 98 SER A O 1
ATOM 760 N N . ARG A 1 99 ? 5.395 3.779 -8.079 1.00 91.12 99 ARG A N 1
ATOM 761 C CA . ARG A 1 99 ? 4.163 4.555 -8.211 1.00 91.12 99 ARG A CA 1
ATOM 762 C C . ARG A 1 99 ? 3.021 3.924 -7.423 1.00 91.12 99 ARG A C 1
ATOM 764 O O . ARG A 1 99 ? 2.329 4.641 -6.711 1.00 91.12 99 ARG A O 1
ATOM 771 N N . ASN A 1 100 ? 2.819 2.612 -7.538 1.00 93.00 100 ASN A N 1
ATOM 772 C CA . ASN A 1 100 ? 1.749 1.924 -6.816 1.00 93.00 100 ASN A CA 1
ATOM 773 C C . ASN A 1 100 ? 1.943 1.990 -5.303 1.00 93.00 100 ASN A C 1
ATOM 775 O O . ASN A 1 100 ? 0.985 2.279 -4.594 1.00 93.00 100 ASN A O 1
ATOM 779 N N . GLU A 1 101 ? 3.172 1.812 -4.820 1.00 93.06 101 GLU A N 1
ATOM 780 C CA . GLU A 1 101 ? 3.463 1.923 -3.390 1.00 93.06 101 GLU A CA 1
ATOM 781 C C . GLU A 1 101 ? 3.143 3.328 -2.854 1.00 93.06 101 GLU A C 1
ATOM 783 O O . GLU A 1 101 ? 2.508 3.468 -1.809 1.00 93.06 101 GLU A O 1
ATOM 788 N N . LEU A 1 102 ? 3.506 4.375 -3.605 1.00 93.88 102 LEU A N 1
ATOM 789 C CA . LEU A 1 102 ? 3.207 5.759 -3.240 1.00 93.88 102 LEU A CA 1
ATOM 790 C C . LEU A 1 102 ? 1.699 6.055 -3.246 1.00 93.88 102 LEU A C 1
ATOM 792 O O . LEU A 1 102 ? 1.188 6.648 -2.296 1.00 93.88 102 LEU A O 1
ATOM 796 N N . GLU A 1 103 ? 0.977 5.635 -4.288 1.00 94.81 103 GLU A N 1
ATOM 797 C CA . GLU A 1 103 ? -0.480 5.817 -4.369 1.00 94.81 103 GLU A CA 1
ATOM 798 C C . GLU A 1 103 ? -1.219 5.015 -3.293 1.00 94.81 103 GLU A C 1
ATOM 800 O O . GLU A 1 103 ? -2.193 5.505 -2.722 1.00 94.81 103 GLU A O 1
ATOM 805 N N . ALA A 1 104 ? -0.734 3.817 -2.956 1.00 95.19 104 ALA A N 1
ATOM 806 C CA . ALA A 1 104 ? -1.275 3.016 -1.868 1.00 95.19 104 ALA A CA 1
ATOM 807 C C . ALA A 1 104 ? -1.106 3.728 -0.522 1.00 95.19 104 ALA A C 1
ATOM 809 O O . ALA A 1 104 ? -2.093 3.917 0.184 1.00 95.19 104 ALA A O 1
ATOM 810 N N . LEU A 1 105 ? 0.102 4.192 -0.190 1.00 95.88 105 LEU A N 1
ATOM 811 C CA . LEU A 1 105 ? 0.359 4.947 1.043 1.00 95.88 105 LEU A CA 1
ATOM 812 C C . LEU A 1 105 ? -0.485 6.225 1.118 1.00 95.88 105 LEU A C 1
ATOM 814 O O . LEU A 1 105 ? -1.064 6.525 2.162 1.00 95.88 105 LEU A O 1
ATOM 818 N N . ARG A 1 106 ? -0.610 6.954 0.003 1.00 95.94 106 ARG A N 1
ATOM 819 C CA . ARG A 1 106 ? -1.441 8.161 -0.089 1.00 95.94 106 ARG A CA 1
ATOM 820 C C . ARG A 1 106 ? -2.918 7.858 0.150 1.00 95.94 106 ARG A C 1
ATOM 822 O O . ARG A 1 106 ? -3.571 8.590 0.888 1.00 95.94 106 ARG A O 1
ATOM 829 N N . LEU A 1 107 ? -3.436 6.793 -0.459 1.00 96.19 107 LEU A N 1
ATOM 830 C CA . LEU A 1 107 ? -4.820 6.357 -0.286 1.00 96.19 107 LEU A CA 1
ATOM 831 C C . LEU A 1 107 ? -5.103 5.971 1.174 1.00 96.19 107 LEU A C 1
ATOM 833 O O . LEU A 1 107 ? -6.138 6.346 1.716 1.00 96.19 107 LEU A O 1
ATOM 837 N N . VAL A 1 108 ? -4.170 5.271 1.825 1.00 96.56 108 VAL A N 1
ATOM 838 C CA . VAL A 1 108 ? -4.281 4.908 3.245 1.00 96.56 108 VAL A CA 1
ATOM 839 C C . VAL A 1 108 ? -4.292 6.146 4.138 1.00 96.56 108 VAL A C 1
ATOM 841 O O . VAL A 1 108 ? -5.164 6.254 4.997 1.00 96.56 108 VAL A O 1
ATOM 844 N N . LEU A 1 109 ? -3.382 7.099 3.915 1.00 96.75 109 LEU A N 1
ATOM 845 C CA . LEU A 1 109 ? -3.367 8.362 4.661 1.00 96.75 109 LEU A CA 1
ATOM 846 C C . LEU A 1 109 ? -4.680 9.130 4.509 1.00 96.75 109 LEU A C 1
ATOM 848 O O . LEU A 1 109 ? -5.231 9.571 5.511 1.00 96.75 109 LEU A O 1
ATOM 852 N N . ALA A 1 110 ? -5.204 9.236 3.285 1.00 96.31 110 ALA A N 1
ATOM 853 C CA . ALA A 1 110 ? -6.476 9.905 3.032 1.00 96.31 110 ALA A CA 1
ATOM 854 C C . ALA A 1 110 ? -7.634 9.230 3.784 1.00 96.31 110 ALA A C 1
ATOM 856 O O . ALA A 1 110 ? -8.391 9.908 4.471 1.00 96.31 110 ALA A O 1
ATOM 857 N N . ALA A 1 111 ? -7.722 7.898 3.735 1.00 95.31 111 ALA A N 1
ATOM 858 C CA . ALA A 1 111 ? -8.763 7.152 4.441 1.00 95.31 111 ALA A CA 1
ATOM 859 C C . ALA A 1 111 ? -8.685 7.328 5.969 1.00 95.31 111 ALA A C 1
ATOM 861 O O . ALA A 1 111 ? -9.715 7.384 6.639 1.00 95.31 111 ALA A O 1
ATOM 862 N N . ILE A 1 112 ? -7.475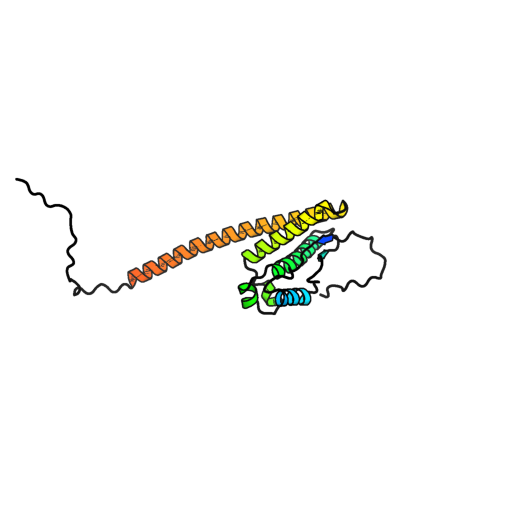 7.419 6.530 1.00 95.19 112 ILE A N 1
ATOM 863 C CA . ILE A 1 112 ? -7.266 7.679 7.961 1.00 95.19 112 ILE A CA 1
ATOM 864 C C . ILE A 1 112 ? -7.670 9.113 8.314 1.00 95.19 112 ILE A C 1
ATOM 866 O O . ILE A 1 112 ? -8.419 9.317 9.269 1.00 95.19 112 ILE A O 1
ATOM 870 N N . ASP A 1 113 ? -7.208 10.095 7.538 1.00 94.75 113 ASP A N 1
ATOM 871 C CA . ASP A 1 113 ? -7.509 11.514 7.751 1.00 94.75 113 ASP A CA 1
ATOM 872 C C . ASP A 1 113 ? -9.020 11.794 7.665 1.00 94.75 113 ASP A C 1
ATOM 874 O O . ASP A 1 113 ? -9.539 12.610 8.427 1.00 94.75 113 ASP A O 1
ATOM 878 N N . GLU A 1 114 ? -9.745 11.076 6.802 1.00 93.44 114 GLU A N 1
ATOM 879 C CA . GLU A 1 114 ? -11.209 11.128 6.709 1.00 93.44 114 GLU A CA 1
ATOM 880 C C . GLU A 1 114 ? -11.921 10.479 7.907 1.00 93.44 114 GLU A C 1
ATOM 882 O O . GLU A 1 114 ? -12.996 10.934 8.296 1.00 93.44 114 GLU A O 1
ATOM 887 N N . ALA A 1 115 ? -11.339 9.440 8.514 1.00 91.25 115 ALA A N 1
ATOM 888 C CA . ALA A 1 115 ? -11.952 8.710 9.626 1.00 91.25 115 ALA A CA 1
ATOM 889 C C . ALA A 1 115 ? -11.786 9.412 10.988 1.00 91.25 115 ALA A C 1
ATOM 891 O O . ALA A 1 115 ? -12.656 9.284 11.855 1.00 91.25 115 ALA A O 1
ATOM 892 N N . ILE A 1 116 ? -10.695 10.166 11.185 1.00 90.38 116 ILE A N 1
ATOM 893 C CA . ILE A 1 116 ? -10.360 10.829 12.461 1.00 90.38 116 ILE A CA 1
ATOM 894 C C . ILE A 1 116 ? -11.495 11.729 12.993 1.00 90.38 116 ILE A C 1
ATOM 896 O O . ILE A 1 116 ? -11.861 11.562 14.160 1.00 90.38 116 ILE A O 1
ATOM 900 N N . PRO A 1 117 ? -12.096 12.650 12.208 1.00 88.19 117 PRO A N 1
ATOM 901 C CA . PRO A 1 117 ? -13.083 13.604 12.725 1.00 88.19 117 PRO A CA 1
ATOM 902 C C . PRO A 1 117 ? -14.360 12.957 13.271 1.00 88.19 117 PRO A C 1
ATOM 904 O O . PRO A 1 117 ? -15.003 13.518 14.155 1.00 88.19 117 PRO A O 1
ATOM 907 N N . SER A 1 118 ? -14.737 11.794 12.738 1.00 83.06 118 SER A N 1
ATOM 908 C CA . SER A 1 118 ? -15.938 11.044 13.127 1.00 83.06 118 SER A CA 1
ATOM 909 C C . SER A 1 118 ? -15.691 9.990 14.207 1.00 83.06 118 SER A C 1
ATOM 911 O O . SER A 1 118 ? -16.618 9.275 14.582 1.00 83.06 118 SER A O 1
ATOM 913 N N . SER A 1 119 ? -14.450 9.850 14.672 1.00 83.50 119 SER A N 1
ATOM 914 C CA . SER A 1 119 ? -14.043 8.763 15.559 1.00 83.50 119 SER A CA 1
ATOM 915 C C . SER A 1 119 ? -14.225 9.109 17.042 1.00 83.50 119 SER A C 1
ATOM 917 O O . SER A 1 119 ? -14.085 10.258 17.465 1.00 83.50 119 SER A O 1
ATOM 919 N N . GLU A 1 120 ? -14.526 8.099 17.859 1.00 84.44 120 GLU A N 1
ATOM 920 C CA . GLU A 1 120 ? -14.486 8.226 19.317 1.00 84.44 120 GLU A CA 1
ATOM 921 C C . GLU A 1 120 ? -13.043 8.431 19.803 1.00 84.44 120 GLU A C 1
ATOM 923 O O . GLU A 1 120 ? -12.083 8.063 19.123 1.00 84.44 120 GLU A O 1
ATOM 928 N N . HIS A 1 121 ? -12.854 8.972 21.011 1.00 79.81 121 HIS A N 1
ATOM 929 C CA . HIS A 1 121 ? -11.520 9.343 21.502 1.00 79.81 121 HIS A CA 1
ATOM 930 C C . HIS A 1 121 ? -10.503 8.185 21.479 1.00 79.81 121 HIS A C 1
ATOM 932 O O . HIS A 1 121 ? -9.374 8.371 21.032 1.00 79.81 121 HIS A O 1
ATOM 938 N N . ALA A 1 122 ? -10.903 6.979 21.899 1.00 75.25 122 ALA A N 1
ATOM 939 C CA . ALA A 1 122 ? -10.022 5.809 21.888 1.00 75.25 122 ALA A CA 1
ATOM 940 C C . ALA A 1 122 ? -9.633 5.381 20.459 1.00 75.25 122 ALA A C 1
ATOM 942 O O . ALA A 1 122 ? -8.472 5.071 20.199 1.00 75.25 122 ALA A O 1
ATOM 943 N N . THR A 1 123 ? -10.578 5.423 19.515 1.00 84.25 123 THR A N 1
ATOM 944 C CA . THR A 1 123 ? -10.300 5.160 18.094 1.00 84.25 123 THR A CA 1
ATOM 945 C C . THR A 1 123 ? -9.469 6.258 17.443 1.00 84.25 123 THR A C 1
ATOM 947 O O . THR A 1 123 ? -8.651 5.954 16.581 1.00 84.25 123 THR A O 1
ATOM 950 N N . ALA A 1 124 ? -9.615 7.512 17.877 1.00 86.56 124 ALA A N 1
ATOM 951 C CA . ALA A 1 124 ? -8.8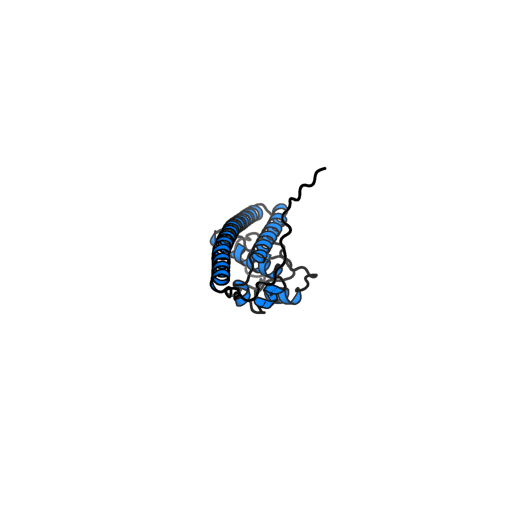32 8.633 17.370 1.00 86.56 124 ALA A CA 1
ATOM 952 C C . ALA A 1 124 ? -7.342 8.460 17.689 1.00 86.56 124 ALA A C 1
ATOM 954 O O . ALA A 1 124 ? -6.504 8.690 16.822 1.00 86.56 124 ALA A O 1
ATOM 955 N N . VAL A 1 125 ? -7.006 8.007 18.904 1.00 89.44 125 VAL A N 1
ATOM 956 C CA . VAL A 1 125 ? -5.614 7.714 19.287 1.00 89.44 125 VAL A CA 1
ATOM 957 C C . VAL A 1 125 ? -5.030 6.619 18.395 1.00 89.44 125 VAL A C 1
ATOM 959 O O . VAL A 1 125 ? -3.977 6.820 17.797 1.00 89.44 125 VAL A O 1
ATOM 962 N N . ALA A 1 126 ? -5.749 5.508 18.217 1.00 90.06 126 ALA A N 1
ATOM 963 C CA . ALA A 1 126 ? -5.299 4.430 17.342 1.00 90.06 126 ALA A CA 1
ATOM 964 C C . ALA A 1 126 ? -5.136 4.899 15.881 1.00 90.06 126 ALA A C 1
ATOM 966 O O . ALA A 1 126 ? -4.137 4.596 15.232 1.00 90.06 126 ALA A O 1
ATOM 967 N N . LEU A 1 127 ? -6.072 5.699 15.358 1.00 92.56 127 LEU A N 1
ATOM 968 C CA . LEU A 1 127 ? -5.966 6.290 14.021 1.00 92.56 127 LEU A CA 1
ATOM 969 C C . LEU A 1 127 ? -4.737 7.199 13.879 1.00 92.56 127 LEU A C 1
ATOM 971 O O . LEU A 1 127 ? -4.101 7.178 12.829 1.00 92.56 127 LEU A O 1
ATOM 975 N N . LEU A 1 128 ? -4.368 7.958 14.915 1.00 94.00 128 LEU A N 1
ATOM 976 C CA . LEU A 1 128 ? -3.153 8.779 14.914 1.00 94.00 128 LEU A CA 1
ATOM 977 C C . LEU A 1 128 ? -1.877 7.928 14.908 1.00 94.00 128 LEU A C 1
ATOM 979 O O . LEU A 1 128 ? -0.954 8.248 14.158 1.00 94.00 128 LEU A O 1
ATOM 983 N N . ASP A 1 129 ? -1.838 6.829 15.663 1.00 93.50 129 ASP A N 1
ATOM 984 C CA . ASP A 1 129 ? -0.714 5.884 15.637 1.00 93.50 129 ASP A CA 1
ATOM 985 C C . ASP A 1 129 ? -0.564 5.241 14.249 1.00 93.50 129 ASP A C 1
ATOM 987 O O . ASP A 1 129 ? 0.536 5.167 13.695 1.00 93.50 129 ASP A O 1
ATOM 991 N N . LEU A 1 130 ? -1.683 4.840 13.635 1.00 94.38 130 LEU A N 1
ATOM 992 C CA . LEU A 1 130 ? -1.703 4.303 12.274 1.00 94.38 130 LEU A CA 1
ATOM 993 C C . LEU A 1 130 ? -1.274 5.341 11.237 1.00 94.38 130 LEU A C 1
ATOM 995 O O . LEU A 1 130 ? -0.508 5.027 10.319 1.00 94.38 130 LEU A O 1
ATOM 999 N N . ARG A 1 131 ? -1.726 6.586 11.394 1.00 96.44 131 ARG A N 1
ATOM 1000 C CA . ARG A 1 131 ? -1.315 7.710 10.554 1.00 96.44 131 ARG A CA 1
ATOM 1001 C C . ARG A 1 131 ? 0.190 7.921 10.636 1.00 96.44 131 ARG A C 1
ATOM 1003 O O . ARG A 1 131 ? 0.838 8.012 9.596 1.00 96.44 131 ARG A O 1
ATOM 1010 N N . GLN A 1 132 ? 0.745 7.972 11.847 1.00 97.00 132 GLN A N 1
ATOM 1011 C CA . GLN A 1 132 ? 2.174 8.180 12.058 1.00 97.00 132 GLN A CA 1
ATOM 1012 C C . GLN A 1 132 ? 2.992 7.042 11.445 1.00 97.00 132 GLN A C 1
ATOM 1014 O O . GLN A 1 132 ? 3.893 7.311 10.658 1.00 97.00 132 GLN A O 1
ATOM 1019 N N . ALA A 1 133 ? 2.610 5.786 11.689 1.00 96.06 133 ALA A N 1
ATOM 1020 C CA . ALA A 1 133 ? 3.277 4.632 11.087 1.00 96.06 133 ALA A CA 1
ATOM 1021 C C . ALA A 1 133 ? 3.241 4.665 9.547 1.00 96.06 133 ALA A C 1
ATOM 1023 O O . ALA A 1 133 ? 4.211 4.297 8.885 1.00 96.06 133 ALA A O 1
ATOM 1024 N N . THR A 1 134 ? 2.139 5.143 8.960 1.00 96.75 134 THR A N 1
ATOM 1025 C CA . THR A 1 134 ? 2.019 5.307 7.503 1.00 96.75 134 THR A CA 1
ATOM 1026 C C . THR A 1 134 ? 2.930 6.427 6.981 1.00 96.75 134 THR A C 1
ATOM 1028 O O . THR A 1 134 ? 3.561 6.267 5.935 1.00 96.75 134 THR A O 1
ATOM 1031 N N . VAL A 1 135 ? 3.042 7.547 7.706 1.00 97.31 135 VAL A N 1
ATOM 1032 C CA . VAL A 1 135 ? 3.964 8.651 7.376 1.00 97.31 135 VAL A CA 1
ATOM 1033 C C . VAL A 1 135 ? 5.423 8.214 7.489 1.00 97.31 135 VAL A C 1
ATOM 1035 O O . VAL A 1 135 ? 6.219 8.548 6.610 1.00 97.31 135 VAL A O 1
ATOM 1038 N N . ASP A 1 136 ? 5.775 7.458 8.525 1.00 96.31 136 ASP A N 1
ATOM 1039 C CA . ASP A 1 136 ? 7.131 6.943 8.719 1.00 96.31 136 ASP A CA 1
ATOM 1040 C C . ASP A 1 136 ? 7.520 6.029 7.553 1.00 96.31 136 ASP A C 1
ATOM 1042 O O . ASP A 1 136 ? 8.562 6.230 6.924 1.00 96.31 136 ASP A O 1
ATOM 1046 N N . LEU A 1 137 ? 6.625 5.113 7.166 1.00 94.75 137 LEU A N 1
ATOM 1047 C CA . LEU A 1 137 ? 6.832 4.235 6.015 1.00 94.75 137 LEU A CA 1
ATOM 1048 C C . LEU A 1 137 ? 6.965 5.019 4.699 1.00 94.75 137 LEU A C 1
ATOM 1050 O O . LEU A 1 137 ? 7.816 4.701 3.869 1.00 94.75 137 LEU A O 1
ATOM 1054 N N . LEU A 1 138 ? 6.173 6.077 4.508 1.00 94.19 138 LEU A N 1
ATOM 1055 C CA . LEU A 1 138 ? 6.292 6.968 3.352 1.00 94.19 138 LEU A CA 1
ATOM 1056 C C . LEU A 1 138 ? 7.642 7.705 3.323 1.00 94.19 138 LEU A C 1
ATOM 1058 O O . LEU A 1 138 ? 8.251 7.846 2.255 1.00 94.19 138 LEU A O 1
ATOM 1062 N N . CYS A 1 139 ? 8.128 8.163 4.477 1.00 93.69 139 CYS A N 1
ATOM 1063 C CA . CYS A 1 139 ? 9.435 8.803 4.603 1.00 93.69 139 CYS A CA 1
ATOM 1064 C C . CYS A 1 139 ? 10.568 7.827 4.264 1.00 93.69 139 CYS A C 1
ATOM 1066 O O . CYS A 1 139 ? 11.429 8.151 3.441 1.00 93.69 139 CYS A O 1
ATOM 1068 N N . GLU A 1 140 ? 10.546 6.624 4.841 1.00 92.81 140 GLU A N 1
ATOM 1069 C CA . GLU A 1 140 ? 11.502 5.552 4.540 1.00 92.81 140 GLU A CA 1
ATOM 1070 C C . GLU A 1 140 ? 11.506 5.211 3.046 1.00 92.81 140 GLU A C 1
ATOM 1072 O O . GLU A 1 140 ? 12.563 5.149 2.407 1.00 92.81 140 GLU A O 1
ATOM 1077 N N . PHE A 1 141 ? 10.319 5.072 2.457 1.00 90.50 141 PHE A N 1
ATOM 1078 C CA . PHE A 1 141 ? 10.165 4.768 1.042 1.00 90.50 141 PHE A CA 1
ATOM 1079 C C . PHE A 1 141 ? 10.716 5.879 0.137 1.00 90.50 141 PHE A C 1
ATOM 1081 O O . PHE A 1 141 ? 11.400 5.608 -0.852 1.00 90.50 141 PHE A O 1
ATOM 1088 N N . SER A 1 142 ? 10.505 7.141 0.510 1.00 87.50 142 SER A N 1
ATOM 1089 C CA . SER A 1 142 ? 11.035 8.300 -0.218 1.00 87.50 142 SER A CA 1
ATOM 1090 C C . SER A 1 142 ? 12.566 8.361 -0.185 1.00 87.50 142 SER A C 1
ATOM 1092 O O . SER A 1 142 ? 13.201 8.710 -1.184 1.00 87.50 142 SER A O 1
ATOM 1094 N N . ILE A 1 143 ? 13.183 8.000 0.947 1.00 89.19 143 ILE A N 1
ATOM 1095 C CA . ILE A 1 143 ? 14.645 7.881 1.065 1.00 89.19 143 ILE A CA 1
ATOM 1096 C C . ILE A 1 143 ? 15.160 6.792 0.120 1.00 89.19 143 ILE A C 1
ATOM 1098 O O . ILE A 1 143 ? 16.129 7.029 -0.602 1.00 89.19 143 ILE A O 1
ATOM 1102 N N . LYS A 1 144 ? 14.484 5.638 0.081 1.00 87.75 144 LYS A N 1
ATOM 1103 C CA . LYS A 1 144 ? 14.837 4.524 -0.804 1.00 87.75 144 LYS A CA 1
ATOM 1104 C C . LYS A 1 144 ? 14.757 4.910 -2.282 1.00 87.75 144 LYS A C 1
ATOM 1106 O O . LYS A 1 144 ? 15.729 4.709 -3.001 1.00 87.75 144 LYS A O 1
ATOM 1111 N N . ILE A 1 145 ? 13.660 5.532 -2.725 1.00 84.81 145 ILE A N 1
ATOM 1112 C CA . ILE A 1 145 ? 13.515 5.992 -4.120 1.00 84.81 145 ILE A CA 1
ATOM 1113 C C . ILE A 1 145 ? 14.647 6.949 -4.503 1.00 84.81 145 ILE A C 1
ATOM 1115 O O . ILE A 1 145 ? 15.202 6.850 -5.600 1.00 84.81 145 ILE A O 1
ATOM 1119 N N . ARG A 1 146 ? 14.993 7.888 -3.614 1.00 85.44 146 ARG A N 1
ATOM 1120 C CA . ARG A 1 146 ? 16.073 8.850 -3.859 1.00 85.44 146 ARG A CA 1
ATOM 1121 C C . ARG A 1 146 ? 17.414 8.146 -4.061 1.00 85.44 146 ARG A C 1
ATOM 1123 O O . ARG A 1 146 ? 18.151 8.508 -4.975 1.00 85.44 146 ARG A O 1
ATOM 1130 N N . GLU A 1 147 ? 17.710 7.150 -3.234 1.00 81.50 147 GLU A N 1
ATOM 1131 C CA . GLU A 1 147 ? 18.943 6.369 -3.328 1.00 81.50 147 GLU A CA 1
ATOM 1132 C C . GLU A 1 147 ? 18.984 5.501 -4.595 1.00 81.50 147 GLU A C 1
ATOM 1134 O O . GLU A 1 147 ? 19.969 5.543 -5.332 1.00 81.50 147 GLU A O 1
ATOM 1139 N N . ASP A 1 148 ? 17.891 4.808 -4.923 1.00 77.94 148 ASP A N 1
ATOM 1140 C CA . ASP A 1 148 ? 17.783 4.006 -6.148 1.00 77.94 148 ASP A CA 1
ATOM 1141 C C . ASP A 1 148 ? 17.965 4.880 -7.402 1.00 77.94 148 ASP A C 1
ATOM 1143 O O . ASP A 1 148 ? 18.695 4.525 -8.330 1.00 77.94 148 ASP A O 1
ATOM 1147 N N . THR A 1 149 ? 17.364 6.075 -7.406 1.00 75.19 149 THR A N 1
ATOM 1148 C CA . THR A 1 149 ? 17.496 7.044 -8.505 1.00 75.19 149 THR A CA 1
ATOM 1149 C C . THR A 1 149 ? 18.939 7.525 -8.660 1.00 75.19 149 THR A C 1
ATOM 1151 O O . THR A 1 149 ? 19.435 7.625 -9.785 1.00 75.19 149 THR A O 1
ATOM 1154 N N . ARG A 1 150 ? 19.638 7.777 -7.544 1.00 77.19 150 ARG A N 1
ATOM 1155 C CA . ARG A 1 150 ? 21.055 8.168 -7.530 1.00 77.19 150 ARG A CA 1
ATOM 1156 C C . ARG A 1 150 ? 21.939 7.076 -8.135 1.00 77.19 150 ARG A C 1
ATOM 1158 O O . ARG A 1 150 ? 22.698 7.354 -9.060 1.00 77.19 150 ARG A O 1
ATOM 1165 N N . ILE A 1 151 ? 21.766 5.829 -7.697 1.00 71.19 151 ILE A N 1
ATOM 1166 C CA . ILE A 1 151 ? 22.511 4.671 -8.215 1.00 71.19 151 ILE A CA 1
ATOM 1167 C C . ILE A 1 151 ? 22.240 4.463 -9.713 1.00 71.19 151 ILE A C 1
ATOM 1169 O O . ILE A 1 151 ? 23.155 4.163 -10.484 1.00 71.19 151 ILE A O 1
ATOM 1173 N N . CYS A 1 152 ? 20.988 4.613 -10.156 1.00 67.88 152 CYS A N 1
ATOM 1174 C CA . CYS A 1 152 ? 20.631 4.499 -11.569 1.00 67.88 152 CYS A CA 1
ATOM 1175 C C . CYS A 1 152 ? 21.286 5.584 -12.431 1.00 67.88 152 CYS A C 1
ATOM 1177 O O . CYS A 1 152 ? 21.708 5.279 -13.547 1.00 67.88 152 CYS A O 1
ATOM 1179 N N . ALA A 1 153 ? 21.385 6.818 -11.934 1.00 72.75 153 ALA A N 1
ATOM 1180 C CA . ALA A 1 153 ? 22.067 7.899 -12.637 1.00 72.75 153 ALA A CA 1
ATOM 1181 C C . ALA A 1 153 ? 23.568 7.605 -12.791 1.00 72.75 153 ALA A C 1
ATOM 1183 O O . ALA A 1 153 ? 24.088 7.666 -13.902 1.00 72.75 153 ALA A O 1
ATOM 1184 N N . GLU A 1 154 ? 24.234 7.190 -11.711 1.00 74.38 154 GLU A N 1
ATOM 1185 C CA . GLU A 1 154 ? 25.663 6.846 -11.711 1.00 74.38 154 GLU A CA 1
ATOM 1186 C C . GLU A 1 154 ? 25.965 5.695 -12.695 1.00 74.38 154 GLU A C 1
ATOM 1188 O O . GLU A 1 154 ? 26.803 5.833 -13.588 1.00 74.38 154 GLU A O 1
ATOM 1193 N N . LYS A 1 155 ? 25.199 4.595 -12.637 1.00 71.06 155 LYS A N 1
ATOM 1194 C CA . LYS A 1 155 ? 25.377 3.442 -13.544 1.00 71.06 155 LYS A CA 1
ATOM 1195 C C . LYS A 1 155 ? 25.042 3.747 -15.002 1.00 71.06 155 LYS A C 1
ATOM 1197 O O . LYS A 1 155 ? 25.623 3.139 -15.902 1.00 71.06 155 LYS A O 1
ATOM 1202 N N . ARG A 1 156 ? 24.065 4.623 -15.257 1.00 73.56 156 ARG A N 1
ATOM 1203 C CA . ARG A 1 156 ? 23.726 5.051 -16.620 1.00 73.56 156 ARG A CA 1
ATOM 1204 C C . ARG A 1 156 ? 24.904 5.798 -17.235 1.00 73.56 156 ARG A C 1
ATOM 1206 O O . ARG A 1 156 ? 25.276 5.460 -18.350 1.00 73.56 156 ARG A O 1
ATOM 1213 N N . ILE A 1 157 ? 25.517 6.719 -16.492 1.00 72.19 157 ILE A N 1
ATOM 1214 C CA . ILE A 1 157 ? 26.680 7.489 -16.953 1.00 72.19 157 ILE A CA 1
ATOM 1215 C C . ILE A 1 157 ? 27.841 6.550 -17.306 1.00 72.19 157 ILE A C 1
ATOM 1217 O O . ILE A 1 157 ? 28.428 6.675 -18.375 1.00 72.19 157 ILE A O 1
ATOM 1221 N N . GLU A 1 158 ? 28.139 5.557 -16.467 1.00 76.06 158 GLU A N 1
ATOM 1222 C CA . GLU A 1 158 ? 29.205 4.583 -16.747 1.00 76.06 158 GLU A CA 1
ATOM 1223 C C . GLU A 1 158 ? 28.932 3.744 -18.002 1.00 76.06 158 GLU A C 1
ATOM 1225 O O . GLU A 1 158 ? 29.826 3.542 -18.829 1.00 76.06 158 GLU A O 1
ATOM 1230 N N . LYS A 1 159 ? 27.695 3.261 -18.170 1.00 76.81 159 LYS A N 1
ATOM 1231 C CA . LYS A 1 159 ? 27.302 2.468 -19.343 1.00 76.81 159 LYS A CA 1
ATOM 1232 C C . LYS A 1 159 ? 27.262 3.302 -20.617 1.00 76.81 159 LYS A C 1
ATOM 1234 O O . LYS A 1 159 ? 27.718 2.821 -21.647 1.00 76.81 159 LYS A O 1
ATOM 1239 N N . GLU A 1 160 ? 26.744 4.524 -20.555 1.00 81.25 160 GLU A N 1
ATOM 1240 C CA . GLU A 1 160 ? 26.745 5.457 -21.683 1.00 81.25 160 GLU A CA 1
ATOM 1241 C C . GLU A 1 160 ? 28.184 5.799 -22.088 1.00 81.25 160 GLU A C 1
ATOM 1243 O O . GLU A 1 160 ? 28.515 5.680 -23.263 1.00 81.25 160 GLU A O 1
ATOM 1248 N N . ASN A 1 161 ? 29.078 6.071 -21.132 1.00 82.06 161 ASN A N 1
ATOM 1249 C CA . ASN A 1 161 ? 30.503 6.289 -21.406 1.00 82.06 161 ASN A CA 1
ATOM 1250 C C . ASN A 1 161 ? 31.185 5.053 -22.008 1.00 82.06 161 ASN A C 1
ATOM 1252 O O . ASN A 1 161 ? 31.990 5.178 -22.927 1.00 82.06 161 ASN A O 1
ATOM 1256 N N . SER A 1 162 ? 30.846 3.855 -21.526 1.00 84.88 162 SER A N 1
ATOM 1257 C CA . SER A 1 162 ? 31.377 2.599 -22.072 1.00 84.88 162 SER A CA 1
ATOM 1258 C C . SER A 1 162 ? 30.894 2.351 -23.504 1.00 84.88 162 SER A C 1
ATOM 1260 O O . SER A 1 162 ? 31.659 1.880 -24.343 1.00 84.88 162 SER A O 1
ATOM 1262 N N . LEU A 1 163 ? 29.634 2.682 -23.805 1.00 82.94 163 LEU A N 1
ATOM 1263 C CA . LEU A 1 163 ? 29.080 2.610 -25.159 1.00 82.94 163 LEU A CA 1
ATOM 1264 C C . LEU A 1 163 ? 29.701 3.662 -26.084 1.00 82.94 163 LEU A C 1
ATOM 1266 O O . LEU A 1 163 ? 29.979 3.345 -27.238 1.00 82.94 163 LEU A O 1
ATOM 1270 N N . LEU A 1 164 ? 29.960 4.873 -25.583 1.00 85.19 164 LEU A N 1
ATOM 1271 C CA . LEU A 1 164 ? 30.678 5.918 -26.316 1.00 85.19 164 LEU A CA 1
ATOM 1272 C C . LEU A 1 164 ? 32.107 5.475 -26.649 1.00 85.19 164 LEU A C 1
ATOM 1274 O O . LEU A 1 164 ? 32.478 5.486 -27.818 1.00 85.19 164 LEU A O 1
ATOM 1278 N N . GLN A 1 165 ? 32.868 4.980 -25.667 1.00 86.25 165 GLN A N 1
ATOM 1279 C CA . GLN A 1 165 ? 34.216 4.439 -25.894 1.00 86.25 165 GLN A CA 1
ATOM 1280 C C . GLN A 1 165 ? 34.224 3.260 -26.865 1.00 86.25 165 GLN A C 1
ATOM 1282 O O . GLN A 1 165 ? 35.127 3.145 -27.696 1.00 86.25 165 GLN A O 1
ATOM 1287 N N . TRP A 1 166 ? 33.235 2.367 -26.762 1.00 88.00 166 TRP A N 1
ATOM 1288 C CA . TRP A 1 166 ? 33.083 1.281 -27.721 1.00 88.00 166 TRP A CA 1
ATOM 1289 C C . TRP A 1 166 ? 32.813 1.829 -29.125 1.00 88.00 166 TRP A C 1
ATOM 1291 O O . TRP A 1 166 ? 33.442 1.361 -30.069 1.00 88.00 166 TRP A O 1
ATOM 1301 N N . GLY A 1 167 ? 31.945 2.834 -29.263 1.00 81.88 167 GLY A N 1
ATOM 1302 C CA . GLY A 1 167 ? 31.685 3.519 -30.528 1.00 81.88 167 GLY A CA 1
ATOM 1303 C C . GLY A 1 167 ? 32.959 4.112 -31.127 1.00 81.88 167 GLY A C 1
ATOM 1304 O O . GLY A 1 167 ? 33.320 3.754 -32.239 1.00 81.88 167 GLY A O 1
ATOM 1305 N N . GLU A 1 168 ? 33.698 4.914 -30.362 1.00 84.06 168 GLU A N 1
ATOM 1306 C CA . GLU A 1 168 ? 34.957 5.546 -30.791 1.00 84.06 168 GLU A CA 1
ATOM 1307 C C . GLU A 1 168 ? 36.038 4.524 -31.179 1.00 84.06 168 GLU A C 1
ATOM 1309 O O . GLU A 1 168 ? 36.768 4.715 -32.148 1.00 84.06 168 GLU A O 1
ATOM 1314 N N . SER A 1 169 ? 36.136 3.413 -30.443 1.00 81.50 169 SER A N 1
ATOM 1315 C CA . SER A 1 169 ? 37.142 2.371 -30.697 1.00 81.50 169 SER A CA 1
ATOM 1316 C C . SER A 1 169 ? 36.793 1.463 -31.879 1.00 81.50 169 SER A C 1
ATOM 1318 O O . SER A 1 169 ? 37.672 0.777 -32.400 1.00 81.50 169 SER A O 1
ATOM 1320 N N . ASN A 1 170 ? 35.518 1.420 -32.276 1.00 78.12 170 ASN A N 1
ATOM 1321 C CA . ASN A 1 170 ? 35.015 0.575 -33.359 1.00 78.12 170 ASN A CA 1
ATOM 1322 C C . ASN A 1 170 ? 34.482 1.386 -34.549 1.00 78.12 170 ASN A C 1
ATOM 1324 O O . ASN A 1 170 ? 33.946 0.791 -35.488 1.00 78.12 170 ASN A O 1
ATOM 1328 N N . GLU A 1 171 ? 34.645 2.714 -34.551 1.00 67.19 171 GLU A N 1
ATOM 1329 C CA . GLU A 1 171 ? 34.426 3.519 -35.747 1.00 67.19 171 GLU A CA 1
ATOM 1330 C C . GLU A 1 171 ? 35.394 3.042 -36.844 1.00 67.19 171 GLU A C 1
ATOM 1332 O O . GLU A 1 171 ? 36.615 3.023 -36.643 1.00 67.19 171 GLU A O 1
ATOM 1337 N N . PRO A 1 172 ? 34.889 2.627 -38.022 1.00 61.25 172 PRO A N 1
ATOM 1338 C CA . PRO A 1 172 ? 35.749 2.296 -39.142 1.00 61.25 172 PRO A CA 1
ATOM 1339 C C . PRO A 1 172 ? 36.520 3.555 -39.522 1.00 61.25 172 PRO A C 1
ATOM 1341 O O . PRO A 1 172 ? 35.916 4.547 -39.929 1.00 61.25 172 PRO A O 1
ATOM 1344 N N . ASN A 1 173 ? 37.848 3.505 -39.399 1.00 56.59 173 ASN A N 1
ATOM 1345 C CA . ASN A 1 173 ? 38.742 4.543 -39.900 1.00 56.59 173 ASN A CA 1
ATOM 1346 C C . ASN A 1 173 ? 38.278 4.915 -41.321 1.00 56.59 173 ASN A C 1
ATOM 1348 O O . ASN A 1 173 ? 38.265 4.019 -42.176 1.00 56.59 173 ASN A O 1
ATOM 1352 N N . PRO A 1 174 ? 37.827 6.158 -41.590 1.00 49.22 174 PRO A N 1
ATOM 1353 C CA . PRO A 1 174 ? 37.353 6.513 -42.913 1.00 49.22 174 PRO A CA 1
ATOM 1354 C C . PRO A 1 174 ? 38.510 6.281 -43.877 1.00 49.22 174 PRO A C 1
ATOM 1356 O O . PRO A 1 174 ? 39.538 6.957 -43.833 1.00 49.22 174 PRO A O 1
ATOM 1359 N N . THR A 1 175 ? 38.370 5.254 -44.714 1.00 52.94 175 THR A N 1
ATOM 1360 C CA . THR A 1 175 ? 39.361 4.919 -45.732 1.00 52.94 175 THR A CA 1
ATOM 1361 C C . THR A 1 175 ? 39.702 6.182 -46.535 1.00 52.94 175 THR A C 1
ATOM 1363 O O . THR A 1 175 ? 38.779 6.928 -46.874 1.00 52.94 175 THR A O 1
ATOM 1366 N N . PRO A 1 176 ? 40.976 6.419 -46.910 1.00 45.50 176 PRO A N 1
ATOM 1367 C CA . PRO A 1 176 ? 41.438 7.695 -47.485 1.00 45.50 176 PRO A CA 1
ATOM 1368 C C . PRO A 1 176 ? 40.772 8.119 -48.809 1.00 45.50 176 PRO A C 1
ATOM 1370 O O . PRO A 1 176 ? 41.025 9.211 -49.317 1.00 45.50 176 PRO A O 1
ATOM 1373 N N . TRP A 1 177 ? 39.928 7.268 -49.390 1.00 41.47 177 TRP A N 1
ATOM 1374 C CA . TRP A 1 177 ? 39.321 7.462 -50.705 1.00 41.47 177 TRP A CA 1
ATOM 1375 C C . TRP A 1 177 ? 38.047 8.316 -50.705 1.00 41.47 177 TRP A C 1
ATOM 1377 O O . TRP A 1 177 ? 37.532 8.621 -51.775 1.00 41.47 177 TRP A O 1
ATOM 1387 N N . LEU A 1 178 ? 37.563 8.772 -49.545 1.00 42.47 178 LEU A N 1
ATOM 1388 C CA . LEU A 1 178 ? 36.503 9.787 -49.462 1.00 42.47 178 LEU A CA 1
ATOM 1389 C C . LEU A 1 178 ? 37.080 11.179 -49.174 1.00 42.47 178 LEU A C 1
ATOM 1391 O O . LEU A 1 178 ? 36.596 11.924 -48.330 1.00 42.47 178 LEU A O 1
ATOM 1395 N N . SER A 1 179 ? 38.107 11.559 -49.929 1.00 39.84 179 SER A N 1
ATOM 1396 C CA . SER A 1 179 ? 38.469 12.960 -50.147 1.00 39.84 179 SER A CA 1
ATOM 1397 C C . SER A 1 179 ? 37.676 13.517 -51.338 1.00 39.84 179 SER A C 1
ATOM 1399 O O . SER A 1 179 ? 38.240 13.963 -52.330 1.00 39.84 179 SER A O 1
ATOM 1401 N N . TYR A 1 180 ? 36.340 13.501 -51.241 1.00 38.41 180 TYR A N 1
ATOM 1402 C CA . TYR A 1 180 ? 35.504 14.365 -52.075 1.00 38.41 180 TYR A CA 1
ATOM 1403 C C . TYR A 1 180 ? 35.151 15.621 -51.286 1.00 38.41 180 TYR A C 1
ATOM 1405 O O . TYR A 1 180 ? 34.405 15.629 -50.312 1.00 38.41 180 TYR A O 1
ATOM 1413 N N . THR A 1 181 ? 35.803 16.684 -51.726 1.00 44.28 181 THR A N 1
ATOM 1414 C CA . THR A 1 181 ? 35.734 18.063 -51.275 1.00 44.28 181 THR A CA 1
ATOM 1415 C C . THR A 1 181 ? 34.299 18.576 -51.136 1.00 44.28 181 THR A C 1
ATOM 1417 O O . THR A 1 181 ? 33.608 18.762 -52.135 1.00 4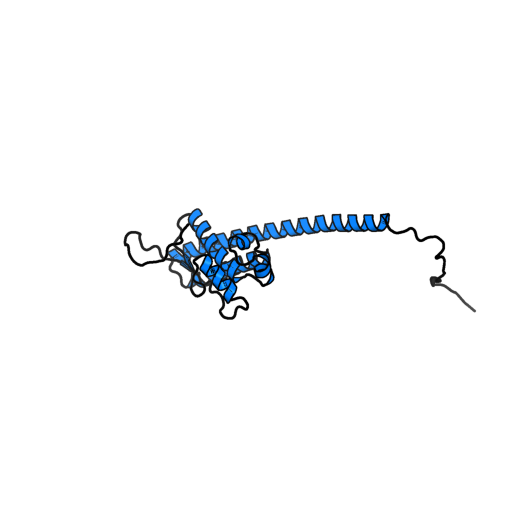4.28 181 THR A O 1
ATOM 1420 N N . HIS A 1 182 ? 33.908 18.951 -49.920 1.00 39.06 182 HIS A N 1
ATOM 1421 C CA . HIS A 1 182 ? 33.039 20.108 -49.724 1.00 39.06 182 HIS A CA 1
ATOM 1422 C C . HIS A 1 182 ? 33.905 21.245 -49.172 1.00 39.06 182 HIS A C 1
ATOM 1424 O O . HIS A 1 182 ? 34.507 21.080 -48.106 1.00 39.06 182 HIS A O 1
ATOM 1430 N N . PRO A 1 183 ? 34.030 22.386 -49.875 1.00 39.56 183 PRO A N 1
ATOM 1431 C CA . PRO A 1 183 ? 34.779 23.509 -49.347 1.00 39.56 183 PRO A CA 1
ATOM 1432 C C . PRO A 1 183 ? 34.044 24.061 -48.126 1.00 39.56 183 PRO A C 1
ATOM 1434 O O . PRO A 1 183 ? 32.893 24.488 -48.215 1.00 39.56 183 PRO A O 1
ATOM 1437 N N . ARG A 1 184 ? 34.732 24.069 -46.980 1.00 37.88 184 ARG A N 1
ATOM 1438 C CA . ARG A 1 184 ? 34.360 24.921 -45.851 1.00 37.88 184 ARG A CA 1
ATOM 1439 C C . ARG A 1 184 ? 34.452 26.365 -46.333 1.00 37.88 184 ARG A C 1
ATOM 1441 O O . ARG A 1 184 ? 35.525 26.813 -46.731 1.00 37.88 184 ARG A O 1
ATOM 1448 N N . LEU A 1 185 ? 33.336 27.084 -46.295 1.00 37.31 185 LEU A N 1
ATOM 1449 C CA . LEU A 1 185 ? 33.346 28.539 -46.367 1.00 37.31 185 LEU A CA 1
ATOM 1450 C C . LEU A 1 185 ? 34.066 29.054 -45.114 1.00 37.31 185 LEU A C 1
ATOM 1452 O O . LEU A 1 185 ? 33.489 29.071 -44.029 1.00 37.31 185 LEU A O 1
ATOM 1456 N N . SER A 1 186 ? 35.336 29.430 -45.258 1.00 38.91 186 SER A N 1
ATOM 1457 C CA . SER A 1 186 ? 36.000 30.304 -44.291 1.00 38.91 186 SER A CA 1
ATOM 1458 C C . SER A 1 186 ? 35.603 31.757 -44.568 1.00 38.91 186 SER A C 1
ATOM 1460 O O . SER A 1 186 ? 35.540 32.157 -45.735 1.00 38.91 186 SER A O 1
ATOM 1462 N N . PRO A 1 187 ? 35.355 32.567 -43.526 1.00 47.25 187 PRO A N 1
ATOM 1463 C CA . PRO A 1 187 ? 35.081 33.981 -43.675 1.00 47.25 187 PRO A CA 1
ATOM 1464 C C . PRO A 1 187 ? 36.405 34.729 -43.845 1.00 47.25 187 PRO A C 1
ATOM 1466 O O . PRO A 1 187 ? 37.330 34.530 -43.065 1.00 47.25 187 PRO A O 1
ATOM 1469 N N . HIS A 1 188 ? 36.461 35.564 -44.880 1.00 41.12 188 HIS A N 1
ATOM 1470 C CA . HIS A 1 188 ? 37.268 36.779 -45.052 1.00 41.12 188 HIS A CA 1
ATOM 1471 C C . HIS A 1 188 ? 37.762 36.881 -46.493 1.00 41.12 188 HIS A C 1
ATOM 1473 O O . HIS A 1 188 ? 38.741 36.254 -46.884 1.00 41.12 188 HIS A O 1
ATOM 1479 N N . SER A 1 189 ? 37.101 37.744 -47.264 1.00 34.75 189 SER A N 1
ATOM 1480 C CA . SER A 1 189 ? 37.708 38.377 -48.430 1.00 34.75 189 SER A CA 1
ATOM 1481 C C . SER A 1 189 ? 37.617 39.893 -48.241 1.00 34.75 189 SER A C 1
ATOM 1483 O O . SER A 1 189 ? 36.509 40.402 -48.062 1.00 34.75 189 SER A O 1
ATOM 1485 N N . PRO A 1 190 ? 38.747 40.616 -48.262 1.00 51.34 190 PRO A N 1
ATOM 1486 C CA . PRO A 1 190 ? 38.781 42.066 -48.354 1.00 51.34 190 PRO A CA 1
ATOM 1487 C C . PRO A 1 190 ? 38.784 42.465 -49.832 1.00 51.34 190 PRO A C 1
ATOM 1489 O O . PRO A 1 190 ? 39.533 41.881 -50.603 1.00 51.34 190 PRO A O 1
ATOM 1492 N N . TYR A 1 191 ? 38.009 43.473 -50.229 1.00 37.91 191 TYR A N 1
ATOM 1493 C CA . TYR A 1 191 ? 38.338 44.263 -51.418 1.00 37.91 191 TYR A CA 1
ATOM 1494 C C . TYR A 1 191 ? 37.937 45.725 -51.204 1.00 37.91 191 TYR A C 1
ATOM 1496 O O . TYR A 1 191 ? 36.761 46.066 -51.095 1.00 37.91 191 TYR A O 1
ATOM 1504 N N . LEU A 1 192 ? 38.990 46.540 -51.110 1.00 38.41 192 LEU A N 1
ATOM 1505 C CA . LEU A 1 192 ? 39.064 47.957 -51.472 1.00 38.41 192 LEU A CA 1
ATOM 1506 C C . LEU A 1 192 ? 38.624 48.163 -52.936 1.00 38.41 192 LEU A C 1
ATOM 1508 O O . LEU A 1 192 ? 38.638 47.213 -53.727 1.00 38.41 192 LEU A O 1
ATOM 1512 N N . PRO A 1 193 ? 38.257 49.395 -53.306 1.00 51.41 193 PRO A N 1
ATOM 1513 C CA . PRO A 1 193 ? 39.253 50.303 -53.893 1.00 51.41 193 PRO A CA 1
ATOM 1514 C C . PRO A 1 193 ? 39.699 51.438 -52.965 1.00 51.41 193 PRO A C 1
ATOM 1516 O O . PRO A 1 193 ? 38.876 51.912 -52.151 1.00 51.41 193 PRO A O 1
#

Secondary structure (DSSP, 8-state):
------------S--PPPEEE--PPPTT-TTHHHHHHHHHHTT--TTSPEEE----SHHHHHHHHHHHHHHHHHHT--HHHHHHHTT-HHHHTT---HHHHHHHHHHHHHHHHHHGGGS-HHHHHHHHHHHHHHHHHHHHHHHHHHHHHHHHHHHHHHHHHHHHHHHHHHS----TT----------------

Sequence (193 aa):
MEIDKCSANDAAQADAPNILLNLELPTNDLWFKKKKKLLEDIGFNPSGPVCLQSFATADQLKTALTVILQRARIINLDELELYFGGDNLNNLVGFNSSRNELEALRLVLAAIDEAIPSSEHATAVALLDLRQATVDLLCEFSIKIREDTRICAEKRIEKENSLLQWGESNEPNPTPWLSYTHPRLSPHSPYLP

Foldseek 3Di:
DDDDDDDDDDDDDPCQDKQWFDLAQDPPDPCSVLLCVLCVVVPHDNGGTDTQGQDPDPVSLVVRLVVQLLNLLSSQDDPVLPVQQDSDSVSSVPRRDLVSSLSSLVSLLVRLVVRLVVDDPSNNVSSVVSNVVSVVVVVVSVVVVVVVVVVVVV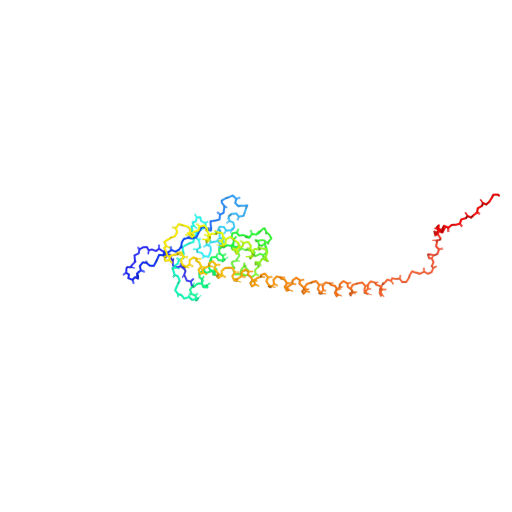VVVVVVVVVVVVCVVPPPPPDPPPPPDDDDPDDDDDDDD

Organism: NCBI:txid132261

InterPro domains:
  IPR036464 Rubisco LSMT, substrate-binding domain superfamily [G3DSA:3.90.1420.10] (16-165)

pLDDT: mean 77.99, std 19.0, range [30.66, 97.31]

Radius of gyration: 29.04 Å; chains: 1; bounding box: 63×69×80 Å